Protein AF-A0A959Y828-F1 (afdb_monomer_lite)

Foldseek 3Di:
DPPPPPPDDQAPAEEQAPFKDKDKDWLVQPDWFALALQAIWFAHLAEDIAGVNPDDHPDHQDLPDQDNPQKWKFFDDSVCVVPTDTGTPSVRCVSPVQVQAQTKMWIQRNRNNYIKIWHWHDDDDGRTRITIIMMGAHDADQHAFQWADDRRGIDGADWQFGGQGSHDTHGADPQWTGDDTSHHHTHGDDDD

Radius of gyration: 18.47 Å; chains: 1; bounding box: 53×43×53 Å

pLDDT: mean 87.24, std 12.56, range [40.31, 98.62]

Structure (mmCIF, N/CA/C/O backbone):
data_AF-A0A959Y828-F1
#
_entry.id   AF-A0A959Y828-F1
#
loop_
_atom_site.group_PDB
_atom_site.id
_atom_site.type_symbol
_atom_site.label_atom_id
_atom_site.label_alt_id
_atom_site.label_comp_id
_atom_site.label_asym_id
_atom_site.label_entity_id
_atom_site.label_seq_id
_atom_site.pdbx_PDB_ins_code
_atom_site.Cartn_x
_atom_site.Cartn_y
_atom_site.Cartn_z
_atom_site.occupancy
_atom_site.B_iso_or_equiv
_atom_site.auth_seq_id
_atom_site.auth_comp_id
_atom_site.auth_asym_id
_atom_site.auth_atom_id
_atom_site.pdbx_PDB_model_num
ATOM 1 N N . MET A 1 1 ? -29.874 -23.425 -21.231 1.00 53.09 1 MET A N 1
ATOM 2 C CA . MET A 1 1 ? -28.598 -22.710 -21.040 1.00 53.09 1 MET A CA 1
ATOM 3 C C . MET A 1 1 ? -28.280 -22.779 -19.557 1.00 53.09 1 MET A C 1
ATOM 5 O O . MET A 1 1 ? -28.878 -22.050 -18.783 1.00 53.09 1 MET A O 1
ATOM 9 N N . LEU A 1 2 ? -27.498 -23.779 -19.150 1.00 40.31 2 LEU A N 1
ATOM 10 C CA . LEU A 1 2 ? -27.112 -23.978 -17.754 1.00 40.31 2 LEU A CA 1
ATOM 11 C C . LEU A 1 2 ? -26.018 -22.949 -17.454 1.00 40.31 2 LEU A C 1
ATOM 13 O O . LEU A 1 2 ? -24.944 -23.020 -18.047 1.00 40.31 2 LEU A O 1
ATOM 17 N N . LEU A 1 3 ? -26.327 -21.947 -16.631 1.00 41.41 3 LEU A N 1
ATOM 18 C CA . LEU A 1 3 ? -25.354 -20.953 -16.190 1.00 41.41 3 LEU A CA 1
ATOM 19 C C . LEU A 1 3 ? -24.358 -21.676 -15.275 1.00 41.41 3 LEU A C 1
ATOM 21 O O . LEU A 1 3 ? -24.682 -22.006 -14.136 1.00 41.41 3 LEU A O 1
ATOM 25 N N . LEU A 1 4 ? -23.182 -22.003 -15.809 1.00 40.50 4 LEU A N 1
ATOM 26 C CA . LEU A 1 4 ? -22.081 -22.556 -15.035 1.00 40.50 4 LEU A CA 1
ATOM 27 C C . LEU A 1 4 ? -21.580 -21.431 -14.118 1.00 40.50 4 LEU A C 1
ATOM 29 O O . LEU A 1 4 ? -20.882 -20.527 -14.571 1.00 40.50 4 LEU A O 1
ATOM 33 N N . ILE A 1 5 ? -22.005 -21.434 -12.854 1.00 49.44 5 ILE A N 1
ATOM 34 C CA . ILE A 1 5 ? -21.462 -20.523 -11.845 1.00 49.44 5 ILE A CA 1
ATOM 35 C C . ILE A 1 5 ? -20.044 -21.018 -11.566 1.00 49.44 5 ILE A C 1
ATOM 37 O O . ILE A 1 5 ? -19.850 -22.009 -10.865 1.00 49.44 5 ILE A O 1
ATOM 41 N N . ILE A 1 6 ? -19.057 -20.374 -12.182 1.00 53.62 6 ILE A N 1
ATOM 42 C CA . ILE A 1 6 ? -17.651 -20.586 -11.854 1.00 53.62 6 ILE A CA 1
ATOM 43 C C . ILE A 1 6 ? -17.468 -19.975 -10.462 1.00 53.62 6 ILE A C 1
ATOM 45 O O . ILE A 1 6 ? -17.359 -18.759 -10.329 1.00 53.62 6 ILE A O 1
ATOM 49 N N . MET A 1 7 ? -17.535 -20.794 -9.411 1.00 53.16 7 MET A N 1
ATOM 50 C CA . MET A 1 7 ? -17.119 -20.361 -8.078 1.00 53.16 7 MET A CA 1
ATOM 51 C C . MET A 1 7 ? -15.613 -20.110 -8.156 1.00 53.16 7 MET A C 1
ATOM 53 O O . MET A 1 7 ? -14.844 -21.050 -8.359 1.00 53.16 7 MET A O 1
ATOM 57 N N . ALA A 1 8 ? -15.200 -18.845 -8.061 1.00 54.06 8 ALA A N 1
ATOM 58 C CA . ALA A 1 8 ? -13.803 -18.527 -7.805 1.00 54.06 8 ALA A CA 1
ATOM 59 C C . ALA A 1 8 ? -13.382 -19.252 -6.512 1.00 54.06 8 ALA A C 1
ATOM 61 O O . ALA A 1 8 ? -14.199 -19.345 -5.588 1.00 54.06 8 ALA A O 1
ATOM 62 N N . PRO A 1 9 ? -12.168 -19.823 -6.442 1.00 54.19 9 PRO A N 1
ATOM 63 C CA . PRO A 1 9 ? -11.700 -20.450 -5.216 1.00 54.19 9 PRO A CA 1
ATOM 64 C C . PRO A 1 9 ? -11.751 -19.414 -4.090 1.00 54.19 9 PRO A C 1
ATOM 66 O O . PRO A 1 9 ? -11.168 -18.341 -4.215 1.00 54.19 9 PRO A O 1
ATOM 69 N N . ALA A 1 10 ? -12.479 -19.717 -3.015 1.00 58.03 10 ALA A N 1
ATOM 70 C CA . ALA A 1 10 ? -12.422 -18.915 -1.802 1.00 58.03 10 ALA A CA 1
ATOM 71 C C . ALA A 1 10 ? -10.996 -19.018 -1.249 1.00 58.03 10 ALA A C 1
ATOM 73 O O . ALA A 1 10 ? -10.488 -20.129 -1.060 1.00 58.03 10 ALA A O 1
ATOM 74 N N . HIS A 1 11 ? -10.339 -17.878 -1.052 1.00 67.00 11 HIS A N 1
ATOM 75 C CA . HIS A 1 11 ? -9.042 -17.846 -0.394 1.00 67.00 11 HIS A CA 1
ATOM 76 C C . HIS A 1 11 ? -9.219 -18.266 1.070 1.00 67.00 11 HIS A C 1
ATOM 78 O O . HIS A 1 11 ? -10.263 -18.026 1.675 1.00 67.00 11 HIS A O 1
ATOM 84 N N . ALA A 1 12 ? -8.233 -18.976 1.619 1.00 78.88 12 ALA A N 1
ATOM 85 C CA . ALA A 1 12 ? -8.249 -19.312 3.034 1.00 78.88 12 ALA A CA 1
ATOM 86 C C . ALA A 1 12 ? -7.854 -18.073 3.839 1.00 78.88 12 ALA A C 1
ATOM 88 O O . ALA A 1 12 ? -6.818 -17.467 3.558 1.00 78.88 12 ALA A O 1
ATOM 89 N N . GLN A 1 13 ? -8.649 -17.761 4.859 1.00 89.06 13 GLN A N 1
ATOM 90 C CA . GLN A 1 13 ? -8.370 -16.686 5.797 1.00 89.06 13 GLN A CA 1
ATOM 91 C C . GLN A 1 13 ? -6.926 -16.713 6.296 1.00 89.06 13 GLN A C 1
ATOM 93 O O . GLN A 1 13 ? -6.452 -17.729 6.817 1.00 89.06 13 GLN A O 1
ATOM 98 N N . THR A 1 14 ? -6.243 -15.581 6.162 1.00 92.06 14 THR A N 1
ATOM 99 C CA . THR A 1 14 ? -4.831 -15.437 6.511 1.00 92.06 14 THR A CA 1
ATOM 100 C C . THR A 1 14 ? -4.603 -14.169 7.324 1.00 92.06 14 THR A C 1
ATOM 102 O O . THR A 1 14 ? -5.141 -13.104 7.033 1.00 92.06 14 THR A O 1
ATOM 105 N N . ILE A 1 15 ? -3.763 -14.272 8.350 1.00 93.88 15 ILE A N 1
ATOM 106 C CA . ILE A 1 15 ? -3.374 -13.147 9.199 1.00 93.88 15 ILE A CA 1
ATOM 107 C C . ILE A 1 15 ? -1.906 -12.858 8.913 1.00 93.88 15 ILE A C 1
ATOM 109 O O . ILE A 1 15 ? -1.068 -13.759 8.947 1.00 93.88 15 ILE A O 1
ATOM 113 N N . TRP A 1 16 ? -1.590 -11.611 8.586 1.00 93.88 16 TRP A N 1
ATOM 114 C CA . TRP A 1 16 ? -0.214 -11.168 8.422 1.00 93.88 16 TRP A CA 1
ATOM 115 C C . TRP A 1 16 ? 0.283 -10.610 9.749 1.00 93.88 16 TRP A C 1
ATOM 117 O O . TRP A 1 16 ? -0.010 -9.470 10.086 1.00 93.88 1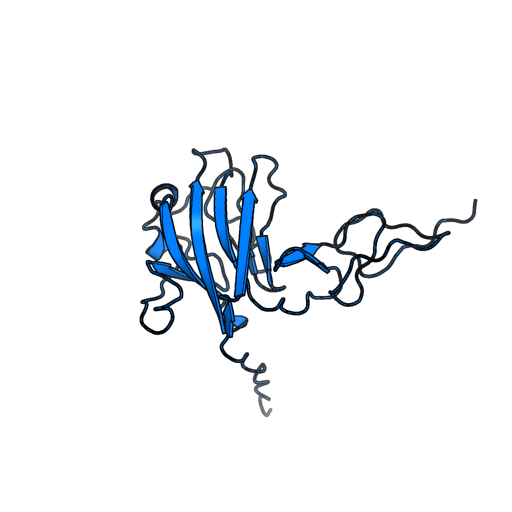6 TRP A O 1
ATOM 127 N N . ASP A 1 17 ? 1.020 -11.413 10.512 1.00 90.56 17 ASP A N 1
ATOM 128 C CA . ASP A 1 17 ? 1.572 -11.056 11.829 1.00 90.56 17 ASP A CA 1
ATOM 129 C C . ASP A 1 17 ? 3.057 -11.449 11.992 1.00 90.56 17 ASP A C 1
ATOM 131 O O . ASP A 1 17 ? 3.637 -11.328 13.070 1.00 90.56 17 ASP A O 1
ATOM 135 N N . SER A 1 18 ? 3.694 -11.903 10.909 1.00 86.38 18 SER A N 1
ATOM 136 C CA . SER A 1 18 ? 5.019 -12.540 10.935 1.00 86.38 18 SER A CA 1
ATOM 137 C C . SER A 1 18 ? 6.201 -11.593 10.701 1.00 86.38 18 SER A C 1
ATOM 139 O O . SER A 1 18 ? 7.354 -11.972 10.913 1.00 86.38 18 SER A O 1
ATOM 141 N N . GLY A 1 19 ? 5.938 -10.363 10.265 1.00 87.62 19 GLY A N 1
ATOM 142 C CA . GLY A 1 19 ? 6.962 -9.361 9.987 1.00 87.62 19 GLY A CA 1
ATOM 143 C C . GLY A 1 19 ? 6.388 -7.952 9.923 1.00 87.62 19 GLY A C 1
ATOM 144 O O . GLY A 1 19 ? 5.215 -7.734 10.227 1.00 87.62 19 GLY A O 1
ATOM 145 N N . SER A 1 20 ? 7.226 -6.985 9.548 1.00 90.88 20 SER A N 1
ATOM 146 C CA . SER A 1 20 ? 6.825 -5.587 9.410 1.00 90.88 20 SER A CA 1
ATOM 147 C C . SER A 1 20 ? 7.533 -4.908 8.240 1.00 90.88 20 SER A C 1
ATOM 149 O O . SER A 1 20 ? 8.711 -5.165 7.990 1.00 90.88 20 SER A O 1
ATOM 151 N N . LEU A 1 21 ? 6.809 -4.027 7.550 1.00 91.62 21 LEU A N 1
ATOM 152 C CA . LEU A 1 21 ? 7.300 -3.186 6.463 1.00 91.62 21 LEU A CA 1
ATOM 153 C C . LEU A 1 21 ? 6.951 -1.721 6.745 1.00 91.62 21 LEU A C 1
ATOM 155 O O . LEU A 1 21 ? 5.839 -1.405 7.170 1.00 91.62 21 LEU A O 1
ATOM 159 N N . SER A 1 22 ? 7.901 -0.827 6.472 1.00 94.00 22 SER A N 1
ATOM 160 C CA . SER A 1 22 ? 7.702 0.624 6.493 1.00 94.00 22 SER A CA 1
ATOM 161 C C . SER A 1 22 ? 7.552 1.131 5.066 1.00 94.00 22 SER A C 1
ATOM 163 O O . SER A 1 22 ? 8.481 0.997 4.271 1.00 94.00 22 SER A O 1
ATOM 165 N N . PHE A 1 23 ? 6.418 1.752 4.758 1.00 93.44 23 PHE A N 1
ATOM 166 C CA . PHE A 1 23 ? 6.159 2.358 3.458 1.00 93.44 23 PHE A CA 1
ATOM 167 C C . PHE A 1 23 ? 6.125 3.885 3.561 1.00 93.44 23 PHE A C 1
ATOM 169 O O . PHE A 1 23 ? 5.700 4.460 4.568 1.00 93.44 23 PHE A O 1
ATOM 176 N N . SER A 1 24 ? 6.580 4.570 2.514 1.00 92.50 24 SER A N 1
ATOM 177 C CA . SER A 1 24 ? 6.506 6.027 2.414 1.00 92.50 24 SER A CA 1
ATOM 178 C C . SER A 1 24 ? 6.275 6.453 0.973 1.00 92.50 24 SER A C 1
ATOM 180 O O . SER A 1 24 ? 7.059 6.125 0.088 1.00 92.50 24 SER A O 1
ATOM 182 N N . HIS A 1 25 ? 5.224 7.240 0.773 1.00 91.25 25 HIS A N 1
ATOM 183 C CA . HIS A 1 25 ? 4.892 7.875 -0.491 1.00 91.25 25 HIS A CA 1
ATOM 184 C C . HIS A 1 25 ? 5.398 9.315 -0.492 1.00 91.25 25 HIS A C 1
ATOM 186 O O . HIS A 1 25 ? 5.119 10.081 0.443 1.00 91.25 25 HIS A O 1
ATOM 192 N N . THR A 1 26 ? 6.121 9.709 -1.539 1.00 86.38 26 THR A N 1
ATOM 193 C CA . THR A 1 26 ? 6.686 11.057 -1.654 1.00 86.38 26 THR A CA 1
ATOM 194 C C . THR A 1 26 ? 5.872 11.904 -2.632 1.00 86.38 26 THR A C 1
ATOM 196 O O . THR A 1 26 ? 4.839 11.481 -3.139 1.00 86.38 26 THR A O 1
ATOM 199 N N . SER A 1 27 ? 6.273 13.148 -2.879 1.00 72.50 27 SER A N 1
ATOM 200 C CA . SER A 1 27 ? 5.579 14.015 -3.840 1.00 72.50 27 SER A CA 1
ATOM 201 C C . SER A 1 27 ? 5.882 13.669 -5.306 1.00 72.50 27 SER A C 1
ATOM 203 O O . SER A 1 27 ? 5.468 14.411 -6.194 1.00 72.50 27 SER A O 1
ATOM 205 N N . SER A 1 28 ? 6.657 12.608 -5.570 1.00 66.62 28 SER A N 1
ATOM 206 C CA . SER A 1 28 ? 6.979 12.159 -6.929 1.00 66.62 28 SER A CA 1
ATOM 207 C C . SER A 1 28 ? 5.787 11.469 -7.613 1.00 66.62 28 SER A C 1
ATOM 209 O O . SER A 1 28 ? 5.699 11.502 -8.839 1.00 66.62 28 SER A O 1
ATOM 211 N N . GLY A 1 29 ? 4.847 10.922 -6.824 1.00 62.03 29 GLY A N 1
ATOM 212 C CA . GLY A 1 29 ? 3.582 10.354 -7.304 1.00 62.03 29 GLY A CA 1
ATOM 213 C C . GLY A 1 29 ? 3.706 8.979 -7.959 1.00 62.03 29 GLY A C 1
ATOM 214 O O . GLY A 1 29 ? 2.773 8.560 -8.635 1.00 62.03 29 GLY A O 1
ATOM 215 N N . MET A 1 30 ? 4.856 8.316 -7.806 1.00 67.94 30 MET A N 1
ATOM 216 C CA . MET A 1 30 ? 5.156 7.031 -8.453 1.00 67.94 30 MET A CA 1
ATOM 217 C C . MET A 1 30 ? 5.283 5.882 -7.444 1.00 67.94 30 MET A C 1
ATOM 219 O O . MET A 1 30 ? 5.493 4.742 -7.849 1.00 67.94 30 MET A O 1
ATOM 223 N N . GLU A 1 31 ? 5.232 6.163 -6.139 1.00 86.88 31 GLU A N 1
ATOM 224 C CA . GLU A 1 31 ? 5.372 5.130 -5.117 1.00 86.88 31 GLU A CA 1
ATOM 225 C C . GLU A 1 31 ? 4.032 4.435 -4.850 1.00 86.88 31 GLU A C 1
ATOM 227 O O . GLU A 1 31 ? 3.001 5.078 -4.675 1.00 86.88 31 GLU A O 1
ATOM 232 N N . GLU A 1 32 ? 4.035 3.112 -4.752 1.00 89.25 32 GLU A N 1
ATOM 233 C CA . GLU A 1 32 ? 2.857 2.332 -4.373 1.00 89.25 32 GLU A CA 1
ATOM 234 C C . GLU A 1 32 ? 3.284 1.204 -3.430 1.00 89.25 32 GLU A C 1
ATOM 236 O O . GLU A 1 32 ? 4.370 0.642 -3.595 1.00 89.25 32 GLU A O 1
ATOM 241 N N . ASP A 1 33 ? 2.457 0.882 -2.433 1.00 92.50 33 ASP A N 1
ATOM 242 C CA . ASP A 1 33 ? 2.650 -0.314 -1.607 1.00 92.50 33 ASP A CA 1
ATOM 243 C C . ASP A 1 33 ? 1.784 -1.441 -2.153 1.00 92.50 33 ASP A C 1
ATOM 245 O O . ASP A 1 33 ? 0.602 -1.574 -1.817 1.00 92.50 33 ASP A O 1
ATOM 249 N N . MET A 1 34 ? 2.389 -2.249 -3.014 1.00 90.06 34 MET A N 1
ATOM 250 C CA . MET A 1 34 ? 1.772 -3.457 -3.527 1.00 90.06 34 MET A CA 1
ATOM 251 C C . MET A 1 34 ? 1.896 -4.577 -2.491 1.00 90.06 34 MET A C 1
ATOM 253 O O . MET A 1 34 ? 2.882 -5.317 -2.422 1.00 90.06 34 MET A O 1
ATOM 257 N N . MET A 1 35 ? 0.848 -4.703 -1.678 1.00 90.12 35 MET A N 1
ATOM 258 C CA . MET A 1 35 ? 0.705 -5.773 -0.693 1.00 90.12 35 MET A CA 1
ATOM 259 C C . MET A 1 35 ? 0.510 -7.113 -1.403 1.00 90.12 35 MET A C 1
ATOM 261 O O . MET A 1 35 ? 1.154 -8.101 -1.064 1.00 90.12 35 MET A O 1
ATOM 265 N N . THR A 1 36 ? -0.342 -7.129 -2.427 1.00 87.94 36 THR A N 1
ATOM 266 C CA . THR A 1 36 ? -0.671 -8.310 -3.230 1.00 87.94 36 THR A CA 1
ATOM 267 C C . THR A 1 36 ? -0.859 -7.912 -4.697 1.00 87.94 36 THR A C 1
ATOM 269 O O . THR A 1 36 ? -1.013 -6.727 -5.001 1.00 87.94 36 THR A O 1
ATOM 272 N N . PRO A 1 37 ? -0.931 -8.874 -5.636 1.00 85.50 37 PRO A N 1
ATOM 273 C CA . PRO A 1 37 ? -1.302 -8.574 -7.018 1.00 85.50 37 PRO A CA 1
ATOM 274 C C . PRO A 1 37 ? -2.679 -7.915 -7.205 1.00 85.50 37 PRO A C 1
ATOM 276 O O . PRO A 1 37 ? -2.920 -7.374 -8.280 1.00 85.50 37 PRO A O 1
ATOM 279 N N . LEU A 1 38 ? -3.577 -7.962 -6.208 1.00 89.62 38 LEU A N 1
ATOM 280 C CA . LEU A 1 38 ? -4.900 -7.324 -6.274 1.00 89.62 38 LEU A CA 1
ATOM 281 C C . LEU A 1 38 ? -5.017 -6.059 -5.409 1.00 89.62 38 LEU A C 1
ATOM 283 O O . LEU A 1 38 ? -6.022 -5.351 -5.502 1.00 89.62 38 LEU A O 1
ATOM 287 N N . THR A 1 39 ? -4.006 -5.758 -4.587 1.00 93.00 39 THR A N 1
ATOM 288 C CA . THR A 1 39 ? -4.000 -4.593 -3.699 1.00 93.00 39 THR A CA 1
ATOM 289 C C . THR A 1 39 ? -2.664 -3.866 -3.742 1.00 93.00 39 THR A C 1
ATOM 291 O O . THR A 1 39 ? -1.676 -4.316 -3.156 1.00 93.00 39 THR A O 1
ATOM 294 N N . SER A 1 40 ? -2.673 -2.694 -4.378 1.00 92.88 40 SER A N 1
ATOM 295 C CA . SER A 1 40 ? -1.564 -1.741 -4.396 1.00 92.88 40 SER A CA 1
ATOM 296 C C . SER A 1 40 ? -2.041 -0.372 -3.933 1.00 92.88 40 SER A C 1
ATOM 298 O O . SER A 1 40 ? -2.788 0.305 -4.636 1.00 92.88 40 SER A O 1
ATOM 300 N N . LEU A 1 41 ? -1.667 0.018 -2.712 1.00 93.94 41 LEU A N 1
ATOM 301 C CA . LEU A 1 41 ? -2.142 1.260 -2.105 1.00 93.94 41 LEU A CA 1
ATOM 302 C C . LEU A 1 41 ? -1.242 2.434 -2.482 1.00 93.94 41 LEU A C 1
ATOM 304 O O . LEU A 1 41 ? -0.037 2.428 -2.223 1.00 93.94 41 LEU A O 1
ATOM 308 N N . THR A 1 42 ? -1.847 3.482 -3.030 1.00 92.75 42 THR A N 1
ATOM 309 C CA . THR A 1 42 ? -1.149 4.709 -3.424 1.00 92.75 42 THR A CA 1
ATOM 310 C C . THR A 1 42 ? -2.073 5.932 -3.357 1.00 92.75 42 THR A C 1
ATOM 312 O O . THR A 1 42 ? -3.230 5.850 -2.930 1.00 92.75 42 THR A O 1
ATOM 315 N N . ARG A 1 43 ? -1.551 7.112 -3.706 1.00 88.75 43 ARG A N 1
ATOM 316 C CA . ARG A 1 43 ? -2.268 8.385 -3.668 1.00 88.75 43 ARG A CA 1
ATOM 317 C C . ARG A 1 43 ? -1.732 9.354 -4.719 1.00 88.75 43 ARG A C 1
ATOM 319 O O . ARG A 1 43 ? -0.537 9.446 -4.946 1.00 88.75 43 ARG A O 1
ATOM 326 N N . GLY A 1 44 ? -2.613 10.148 -5.325 1.00 85.75 44 GLY A N 1
ATOM 327 C CA . GLY A 1 44 ? -2.174 11.291 -6.131 1.00 85.75 44 GLY A CA 1
ATOM 328 C C . GLY A 1 44 ? -1.635 12.436 -5.262 1.00 85.75 44 GLY A C 1
ATOM 329 O O . GLY A 1 44 ? -1.733 12.418 -4.036 1.00 85.75 44 GLY A O 1
ATOM 330 N N . ASN A 1 45 ? -1.145 13.511 -5.889 1.00 83.06 45 ASN A N 1
ATOM 331 C CA . ASN A 1 45 ? -0.717 14.729 -5.169 1.00 83.06 45 ASN A CA 1
ATOM 332 C C . ASN A 1 45 ? -1.849 15.369 -4.341 1.00 83.06 45 ASN A C 1
ATOM 334 O O . ASN A 1 45 ? -1.627 16.059 -3.346 1.00 83.06 45 ASN A O 1
ATOM 338 N N . VAL A 1 46 ? -3.090 15.133 -4.749 1.00 78.44 46 VAL A N 1
ATOM 339 C CA . VAL A 1 46 ? -4.320 15.546 -4.073 1.00 78.44 46 VAL A CA 1
ATOM 340 C C . VAL A 1 46 ? -5.201 14.302 -3.954 1.00 78.44 46 VAL A C 1
ATOM 342 O O . VAL A 1 46 ? -5.018 13.392 -4.741 1.00 78.44 46 VAL A O 1
ATOM 345 N N . GLY A 1 47 ? -6.147 14.247 -3.014 1.00 80.44 47 GLY A N 1
ATOM 346 C CA . GLY A 1 47 ? -7.162 13.184 -2.965 1.00 80.44 47 GLY A CA 1
ATOM 347 C C . GLY A 1 47 ? -6.925 12.094 -1.908 1.00 80.44 47 GLY A C 1
ATOM 348 O O . GLY A 1 47 ? -5.956 12.175 -1.138 1.00 80.44 47 GLY A O 1
ATOM 349 N N . PRO A 1 48 ? -7.866 11.135 -1.805 1.00 86.25 48 PRO A N 1
ATOM 350 C CA . PRO A 1 48 ? -7.812 10.023 -0.859 1.00 86.25 48 PRO A CA 1
ATOM 351 C C . PRO A 1 48 ? -6.851 8.916 -1.319 1.00 86.25 48 PRO A C 1
ATOM 353 O O . PRO A 1 48 ? -6.429 8.888 -2.474 1.00 86.25 48 PRO A O 1
ATOM 356 N N . LEU A 1 49 ? -6.518 8.017 -0.390 1.00 91.00 49 LEU A N 1
ATOM 357 C CA . LEU A 1 49 ? -5.833 6.756 -0.681 1.00 91.00 49 LEU A CA 1
ATOM 358 C C . LEU A 1 49 ? -6.683 5.921 -1.644 1.00 91.00 49 LEU A C 1
ATOM 360 O O . LEU A 1 49 ? -7.897 5.901 -1.482 1.00 91.00 49 LEU A O 1
ATOM 364 N N . TYR A 1 50 ? -6.072 5.227 -2.598 1.00 92.88 50 TYR A N 1
ATOM 365 C CA . TYR A 1 50 ? -6.776 4.318 -3.504 1.00 92.88 50 TYR A CA 1
ATOM 366 C C . TYR A 1 50 ? -5.941 3.079 -3.824 1.00 92.88 50 TYR A C 1
ATOM 368 O O . TYR A 1 50 ? -4.735 3.054 -3.573 1.00 92.88 50 TYR A O 1
ATOM 376 N N . ASN A 1 51 ? -6.603 2.049 -4.346 1.00 94.75 51 ASN A N 1
ATOM 377 C CA . ASN A 1 51 ? -5.986 0.817 -4.810 1.00 94.75 51 ASN A CA 1
ATOM 378 C C . ASN A 1 51 ? -5.796 0.875 -6.333 1.00 94.75 51 ASN A C 1
ATOM 380 O O . ASN A 1 51 ? -6.740 0.640 -7.090 1.00 94.75 51 ASN A O 1
ATOM 384 N N . SER A 1 52 ? -4.572 1.150 -6.787 1.00 92.00 52 SER A N 1
ATOM 385 C CA . SER A 1 52 ? -4.242 1.361 -8.208 1.00 92.00 52 SER A CA 1
ATOM 386 C C . SER A 1 52 ? -4.532 0.156 -9.110 1.00 92.00 52 SER A C 1
ATOM 388 O O . SER A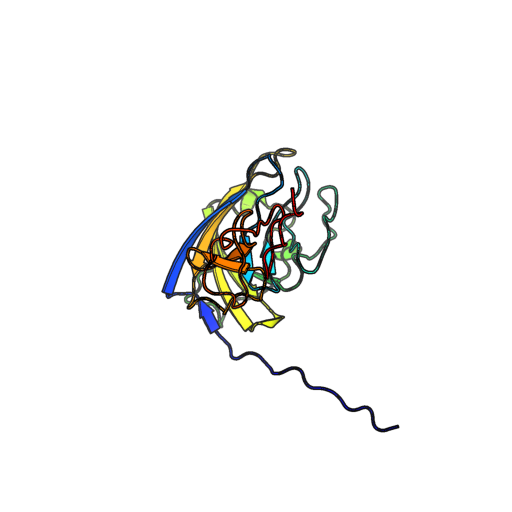 1 52 ? -4.623 0.312 -10.328 1.00 92.00 52 SER A O 1
ATOM 390 N N . VAL A 1 53 ? -4.715 -1.040 -8.537 1.00 91.81 53 VAL A N 1
ATOM 391 C CA . VAL A 1 53 ? -5.031 -2.260 -9.292 1.00 91.81 53 VAL A CA 1
ATOM 392 C C . VAL A 1 53 ? -6.477 -2.252 -9.800 1.00 91.81 53 VAL A C 1
ATOM 394 O O . VAL A 1 53 ? -6.728 -2.643 -10.941 1.00 91.81 53 VAL A O 1
ATOM 397 N N . CYS A 1 54 ? -7.441 -1.831 -8.975 1.00 91.38 54 CYS A N 1
ATOM 398 C CA . CYS A 1 54 ? -8.869 -1.916 -9.311 1.00 91.38 54 CYS A CA 1
ATOM 399 C C . CYS A 1 54 ? -9.564 -0.564 -9.486 1.00 91.38 54 CYS A C 1
ATOM 401 O O . CYS A 1 54 ? -10.705 -0.531 -9.952 1.00 91.38 54 CYS A O 1
ATOM 403 N N . GLU A 1 55 ? -8.895 0.549 -9.185 1.00 90.06 55 GLU A N 1
ATOM 404 C CA . GLU A 1 55 ? -9.435 1.878 -9.439 1.00 90.06 55 GLU A CA 1
ATOM 405 C C . GLU A 1 55 ? -8.358 2.882 -9.865 1.00 90.06 55 GLU A C 1
ATOM 407 O O . GLU A 1 55 ? -7.187 2.784 -9.510 1.00 90.06 55 GLU A O 1
ATOM 412 N N . GLY A 1 56 ? -8.768 3.865 -10.667 1.00 83.06 56 GLY A N 1
ATOM 413 C CA . GLY A 1 56 ? -7.916 4.997 -11.016 1.00 83.06 56 GLY A CA 1
ATOM 414 C C . GLY A 1 56 ? -7.964 6.088 -9.951 1.00 83.06 56 GLY A C 1
ATOM 415 O O . GLY A 1 56 ? -8.834 6.090 -9.081 1.00 83.06 56 GLY A O 1
ATOM 416 N N . PHE A 1 57 ? -7.068 7.067 -10.079 1.00 74.25 57 PHE A N 1
ATOM 417 C CA . PHE A 1 57 ? -7.033 8.232 -9.201 1.00 74.25 57 PHE A CA 1
ATOM 418 C C . PHE A 1 57 ? -8.424 8.905 -9.088 1.00 74.25 57 PHE A C 1
ATOM 420 O O . PHE A 1 57 ? -8.915 9.447 -10.084 1.00 74.25 57 PHE A O 1
ATOM 427 N N . PRO A 1 58 ? -9.058 8.928 -7.897 1.00 68.62 58 PRO A N 1
ATOM 428 C CA . PRO A 1 58 ? -10.450 9.369 -7.752 1.00 68.62 58 PRO A CA 1
ATOM 429 C C . PRO A 1 58 ? -10.645 10.897 -7.818 1.00 68.62 58 PRO A C 1
ATOM 431 O O . PRO A 1 58 ? -11.776 11.376 -7.743 1.00 68.62 58 PRO A O 1
ATOM 434 N N . GLY A 1 59 ? -9.577 11.686 -7.989 1.00 68.00 59 GLY A N 1
ATOM 435 C CA . GLY A 1 59 ? -9.656 13.144 -8.113 1.00 68.00 59 GLY A CA 1
ATOM 436 C C . GLY A 1 59 ? -9.476 13.902 -6.791 1.00 68.00 59 GLY A C 1
ATOM 437 O O . GLY A 1 59 ? -8.816 13.442 -5.860 1.00 68.00 59 GLY A O 1
ATOM 438 N N . ALA A 1 60 ? -10.022 15.124 -6.726 1.00 63.94 60 ALA A N 1
ATOM 439 C CA . ALA A 1 60 ? -9.956 15.990 -5.543 1.00 63.94 60 ALA A CA 1
ATOM 440 C C . ALA A 1 60 ? -10.578 15.315 -4.298 1.00 63.94 60 ALA A C 1
ATOM 442 O O . ALA A 1 60 ? -11.376 14.389 -4.449 1.00 63.94 60 ALA A O 1
ATOM 443 N N . PRO A 1 61 ? -10.263 15.765 -3.063 1.00 66.00 61 PRO A N 1
ATOM 444 C CA . PRO A 1 61 ? -10.811 15.157 -1.856 1.00 66.00 61 PRO A CA 1
ATOM 445 C C . PRO A 1 61 ? -12.335 15.233 -1.920 1.00 66.00 61 PRO A C 1
ATOM 447 O O . PRO A 1 61 ? -12.900 16.326 -1.978 1.00 66.00 61 PRO A O 1
ATOM 450 N N . SER A 1 62 ? -12.996 14.080 -1.954 1.00 66.25 62 SER A N 1
ATOM 451 C CA . SER A 1 62 ? -14.448 14.008 -2.027 1.00 66.25 62 SER A CA 1
ATOM 452 C C . SER A 1 62 ? -14.958 13.047 -0.957 1.00 66.25 62 SER A C 1
ATOM 454 O O . SER A 1 62 ? -14.511 11.910 -0.849 1.00 66.25 62 SER A O 1
ATOM 456 N N . CYS A 1 63 ? -15.886 13.533 -0.134 1.00 82.56 63 CYS A N 1
ATOM 457 C CA . CYS A 1 63 ? -16.533 12.789 0.954 1.00 82.56 63 CYS A CA 1
ATOM 458 C C . CYS A 1 63 ? -17.605 11.804 0.469 1.00 82.56 63 CYS A C 1
ATOM 460 O O . CYS A 1 63 ? -18.607 11.582 1.140 1.00 82.56 63 CYS A O 1
ATOM 462 N N . VAL A 1 64 ? -17.460 11.297 -0.748 1.00 81.56 64 VAL A N 1
ATOM 463 C CA . VAL A 1 64 ? -18.498 10.522 -1.442 1.00 81.56 64 VAL A CA 1
ATOM 464 C C . VAL A 1 64 ? -17.943 9.238 -2.040 1.00 81.56 64 VAL A C 1
ATOM 466 O O . VAL A 1 64 ? -18.625 8.570 -2.808 1.00 81.56 64 VAL A O 1
ATOM 469 N N . TRP A 1 65 ? -16.689 8.926 -1.732 1.00 84.06 65 TRP A N 1
ATOM 470 C CA . TRP A 1 65 ? -15.956 7.838 -2.342 1.00 84.06 65 TRP A CA 1
ATOM 471 C C . TRP A 1 65 ? -15.471 6.867 -1.272 1.00 84.06 65 TRP A C 1
ATOM 473 O O . TRP A 1 65 ? -14.726 7.271 -0.386 1.00 84.06 65 TRP A O 1
ATOM 483 N N . ASP A 1 66 ? -15.919 5.615 -1.369 1.00 87.56 66 ASP A N 1
ATOM 484 C CA . ASP A 1 66 ? -15.762 4.580 -0.339 1.00 87.56 66 ASP A CA 1
ATOM 485 C C . ASP A 1 66 ? -14.406 3.861 -0.335 1.00 87.56 66 ASP A C 1
ATOM 487 O O . ASP A 1 66 ? -14.072 3.222 0.665 1.00 87.56 66 ASP A O 1
ATOM 491 N N . GLY A 1 67 ? -13.645 3.928 -1.432 1.00 85.62 67 GLY A N 1
ATOM 492 C CA . GLY A 1 67 ? -12.426 3.132 -1.604 1.00 85.62 67 GLY A CA 1
ATOM 493 C C . GLY A 1 67 ? -11.337 3.442 -0.568 1.00 85.62 67 GLY A C 1
ATOM 494 O O . GLY A 1 67 ? -11.472 4.436 0.139 1.00 85.62 67 GLY A O 1
ATOM 495 N N . PRO A 1 68 ? -10.251 2.645 -0.484 1.00 94.69 68 PRO A N 1
ATOM 496 C CA . PRO A 1 68 ? -9.752 1.821 -1.583 1.00 94.69 68 PRO A CA 1
ATOM 497 C C . PRO A 1 68 ? -10.596 0.591 -1.926 1.00 94.69 68 PRO A C 1
ATOM 499 O O . PRO A 1 68 ? -11.041 -0.132 -1.032 1.00 94.69 68 PRO A O 1
ATOM 502 N N . CYS A 1 69 ? -10.795 0.313 -3.215 1.00 94.50 69 CYS A N 1
ATOM 503 C CA . CYS A 1 69 ? -11.409 -0.942 -3.653 1.00 94.50 69 CYS A CA 1
ATOM 504 C C . CYS A 1 69 ? -10.597 -2.159 -3.176 1.00 94.50 69 CYS A C 1
ATOM 506 O O . CYS A 1 69 ? -9.386 -2.078 -2.961 1.00 94.50 69 CYS A O 1
ATOM 508 N N . ASN A 1 70 ? -11.273 -3.301 -3.010 1.00 96.38 70 ASN A N 1
ATOM 509 C CA . ASN A 1 70 ? -10.713 -4.526 -2.420 1.00 96.38 70 ASN A CA 1
ATOM 510 C C . ASN A 1 70 ? -10.256 -4.394 -0.951 1.00 96.38 70 ASN A C 1
ATOM 512 O O . ASN A 1 70 ? -9.565 -5.277 -0.450 1.00 96.38 70 ASN A O 1
ATOM 516 N N . THR A 1 71 ? -10.641 -3.325 -0.244 1.00 97.75 71 THR A N 1
ATOM 517 C CA . THR A 1 71 ? -10.272 -3.138 1.165 1.00 97.75 71 THR A CA 1
ATOM 518 C C . THR A 1 71 ? -11.461 -2.755 2.033 1.00 97.75 71 THR A C 1
ATOM 520 O O . THR A 1 71 ? -12.358 -2.028 1.606 1.00 97.75 71 THR A O 1
ATOM 523 N N . GLU A 1 72 ? -11.431 -3.200 3.281 1.00 98.12 72 GLU A N 1
ATOM 524 C CA . GLU A 1 72 ? -12.228 -2.646 4.372 1.00 98.12 72 GLU A CA 1
ATOM 525 C C . GLU A 1 72 ? -11.343 -2.468 5.610 1.00 98.12 72 GLU A C 1
ATOM 527 O O . GLU A 1 72 ? -10.319 -3.132 5.768 1.00 98.12 72 GLU A O 1
ATOM 532 N N . TRP A 1 73 ? -11.703 -1.527 6.476 1.00 98.38 73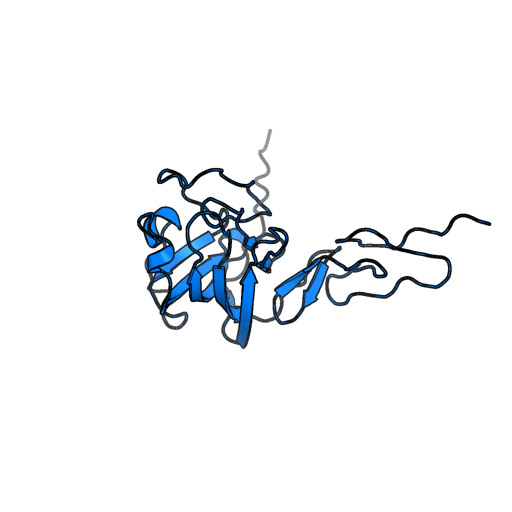 TRP A N 1
ATOM 533 C CA . TRP A 1 73 ? -10.822 -1.025 7.525 1.00 98.38 73 TRP A CA 1
ATOM 534 C C . TRP A 1 73 ? -11.537 -0.980 8.866 1.00 98.38 73 TRP A C 1
ATOM 536 O O . TRP A 1 73 ? -12.712 -0.624 8.945 1.00 98.38 73 TRP A O 1
ATOM 546 N N . ALA A 1 74 ? -10.802 -1.267 9.933 1.00 98.56 74 ALA A N 1
ATOM 547 C CA . ALA A 1 74 ? -11.280 -1.113 11.297 1.00 98.56 74 ALA A CA 1
ATOM 548 C C . ALA A 1 74 ? -10.206 -0.489 12.188 1.00 98.56 74 ALA A C 1
ATOM 550 O O . ALA A 1 74 ? -9.024 -0.784 12.036 1.00 98.56 74 ALA A O 1
ATOM 551 N N . LEU A 1 75 ? -10.606 0.362 13.133 1.00 98.12 75 LEU A N 1
ATOM 552 C CA . LEU A 1 75 ? -9.708 0.866 14.175 1.00 98.12 75 LEU A CA 1
ATOM 553 C C . LEU A 1 75 ? -9.445 -0.252 15.193 1.00 98.12 75 LEU A C 1
ATOM 555 O O . LEU A 1 75 ? -10.398 -0.784 15.761 1.00 98.12 75 LEU A O 1
ATOM 559 N N . GLY A 1 76 ? -8.181 -0.586 15.446 1.00 97.75 76 GLY A N 1
ATOM 560 C CA . GLY A 1 76 ? -7.814 -1.667 16.361 1.00 97.75 76 GLY A CA 1
ATOM 561 C C . GLY A 1 76 ? -6.486 -2.330 16.010 1.00 97.75 76 GLY A C 1
ATOM 562 O O . GLY A 1 76 ? -5.785 -1.890 15.101 1.00 97.75 76 GLY A O 1
ATOM 563 N N . SER A 1 77 ? -6.150 -3.388 16.747 1.00 97.50 77 SER A N 1
ATOM 564 C CA . SER A 1 77 ? -4.953 -4.203 16.516 1.00 97.50 77 SER A CA 1
ATOM 565 C C . SER A 1 77 ? -5.298 -5.508 15.807 1.00 97.50 77 SER A C 1
ATOM 567 O O . SER A 1 77 ? -6.405 -6.033 15.945 1.00 97.50 77 SER A O 1
ATOM 569 N N . ILE A 1 78 ? -4.321 -6.067 15.090 1.00 96.94 78 ILE A N 1
ATOM 570 C CA . ILE A 1 78 ? -4.426 -7.380 14.450 1.00 96.94 78 ILE A CA 1
ATOM 571 C C . ILE A 1 78 ? -4.764 -8.487 15.446 1.00 96.94 78 ILE A C 1
ATOM 573 O O . ILE A 1 78 ? -5.373 -9.463 15.044 1.00 96.94 78 ILE A O 1
ATOM 577 N N . SER A 1 79 ? -4.457 -8.353 16.742 1.00 97.12 79 SER A N 1
ATOM 578 C CA . SER A 1 79 ? -4.861 -9.350 17.746 1.00 97.12 79 SER A CA 1
ATOM 579 C C . SER A 1 79 ? -6.377 -9.538 17.843 1.00 97.12 79 SER A C 1
ATOM 581 O O . SER A 1 79 ? -6.832 -10.614 18.221 1.00 97.12 79 SER A O 1
ATOM 583 N N . ASP A 1 80 ? -7.143 -8.506 17.485 1.00 97.44 80 ASP A N 1
ATOM 584 C CA . ASP A 1 80 ? -8.599 -8.463 17.606 1.00 97.44 80 ASP A CA 1
ATOM 585 C C . ASP A 1 80 ? -9.306 -8.595 16.251 1.00 97.44 80 ASP A C 1
ATOM 587 O O . ASP A 1 80 ? -10.523 -8.408 16.195 1.00 97.44 80 ASP A O 1
ATOM 591 N N . TRP A 1 81 ? -8.573 -8.916 15.173 1.00 97.00 81 TRP A N 1
ATOM 592 C CA . TRP A 1 81 ? -9.031 -8.890 13.774 1.00 97.00 81 TRP A CA 1
ATOM 593 C C . TRP A 1 81 ? -10.432 -9.495 13.564 1.00 97.00 81 TRP A C 1
ATOM 595 O O . TRP A 1 81 ? -11.240 -8.964 12.816 1.00 97.00 81 TRP A O 1
ATOM 605 N N . ASN A 1 82 ? -10.776 -10.567 14.275 1.00 96.94 82 ASN A N 1
ATOM 606 C CA . ASN A 1 82 ? -12.052 -11.274 14.135 1.00 96.94 82 ASN A CA 1
ATOM 607 C C . ASN A 1 82 ? -13.231 -10.655 14.903 1.00 96.94 82 ASN A C 1
ATOM 609 O O . ASN A 1 82 ? -14.358 -11.136 14.789 1.00 96.94 82 ASN A O 1
ATOM 613 N N . THR A 1 83 ? -12.984 -9.637 15.722 1.00 97.81 83 THR A N 1
ATOM 614 C CA . THR A 1 83 ? -13.998 -8.955 16.546 1.00 97.81 83 THR A CA 1
ATOM 615 C C . THR A 1 83 ? -14.196 -7.493 16.164 1.00 97.81 83 THR A C 1
ATOM 617 O O . THR A 1 83 ? -15.146 -6.856 16.627 1.00 97.81 83 THR A O 1
ATOM 620 N N . LEU A 1 84 ? -13.315 -6.956 15.318 1.00 98.31 84 LEU A N 1
ATOM 621 C CA . LEU A 1 84 ? -13.393 -5.583 14.851 1.00 98.31 84 LEU A CA 1
ATOM 622 C C . LEU A 1 84 ? -14.588 -5.370 13.911 1.00 98.31 84 LEU A C 1
ATOM 624 O O . LEU A 1 84 ? -15.061 -6.278 13.230 1.00 98.31 84 LEU A O 1
ATOM 628 N N . THR A 1 85 ? -15.086 -4.133 13.876 1.00 98.31 85 THR A N 1
ATOM 629 C CA . THR A 1 85 ? -16.123 -3.714 12.924 1.00 98.31 85 THR A CA 1
ATOM 630 C C . THR A 1 85 ? -15.464 -3.061 11.722 1.00 98.31 85 THR A C 1
ATOM 632 O O . THR A 1 85 ? -14.981 -1.932 11.819 1.00 98.31 85 THR A O 1
ATOM 635 N N . TYR A 1 86 ? -15.456 -3.777 10.602 1.00 98.38 86 TYR A N 1
ATOM 636 C CA . TYR A 1 86 ? -14.910 -3.289 9.345 1.00 98.38 86 TYR A CA 1
ATOM 637 C C . TYR A 1 86 ? -15.909 -2.405 8.612 1.00 98.38 86 TYR A C 1
ATOM 639 O O . TYR A 1 86 ? -17.109 -2.682 8.555 1.00 98.38 86 TYR A O 1
ATOM 647 N N . VAL A 1 87 ? -15.397 -1.305 8.076 1.00 97.75 87 VAL A N 1
ATOM 648 C CA . VAL A 1 87 ? -16.149 -0.323 7.303 1.00 97.75 87 VAL A CA 1
ATOM 649 C C . VAL A 1 87 ? -15.321 0.135 6.105 1.00 97.75 87 VAL A C 1
ATOM 651 O O . VAL A 1 87 ? -14.131 -0.161 5.990 1.00 97.75 87 VAL A O 1
ATOM 654 N N . THR A 1 88 ? -15.942 0.886 5.201 1.00 95.25 88 THR A N 1
ATOM 655 C CA . THR A 1 88 ? -15.224 1.512 4.090 1.00 95.25 88 THR A CA 1
ATOM 656 C C . THR A 1 88 ? -14.192 2.509 4.614 1.00 95.25 88 THR A C 1
ATOM 658 O O . THR A 1 88 ? -14.313 3.048 5.718 1.00 95.25 88 THR A O 1
ATOM 661 N N . TRP A 1 89 ? -13.170 2.802 3.822 1.00 93.38 89 TRP A N 1
ATOM 662 C CA . TRP A 1 89 ? -12.148 3.778 4.203 1.00 93.38 89 TRP A CA 1
ATOM 663 C C . TRP A 1 89 ? -12.731 5.182 4.415 1.00 93.38 89 TRP A C 1
ATOM 665 O O . TRP A 1 89 ? -12.347 5.893 5.345 1.00 93.38 89 TRP A O 1
ATOM 675 N N . LEU A 1 90 ? -13.721 5.585 3.616 1.00 91.12 90 LEU A N 1
ATOM 676 C CA . LEU A 1 90 ? -14.449 6.833 3.857 1.00 91.12 90 LEU A CA 1
ATOM 677 C C . LEU A 1 90 ? -15.035 6.889 5.270 1.00 91.12 90 LEU A C 1
ATOM 679 O O . LEU A 1 90 ? -14.868 7.886 5.976 1.00 91.12 90 LEU A O 1
ATOM 683 N N . ALA A 1 91 ? -15.699 5.807 5.676 1.00 93.44 91 ALA A N 1
ATOM 684 C CA . ALA A 1 91 ? -16.320 5.692 6.983 1.00 93.44 91 ALA A CA 1
ATOM 685 C C . ALA A 1 91 ? -15.273 5.628 8.104 1.00 93.44 91 ALA A C 1
ATOM 687 O O . ALA A 1 91 ? -15.419 6.336 9.099 1.00 93.44 91 ALA A O 1
ATOM 688 N N . VAL A 1 92 ? -14.191 4.856 7.928 1.00 95.00 92 VAL A N 1
ATOM 689 C CA . VAL A 1 92 ? -13.139 4.714 8.949 1.00 95.00 92 VAL A CA 1
ATOM 690 C C . VAL A 1 92 ? -12.388 6.025 9.183 1.00 95.00 92 VAL A C 1
ATOM 692 O O . VAL A 1 92 ? -12.009 6.335 10.308 1.00 95.00 92 VAL A O 1
ATOM 695 N N . THR A 1 93 ? -12.197 6.822 8.127 1.00 92.31 93 THR A N 1
ATOM 696 C CA . THR A 1 93 ? -11.512 8.118 8.215 1.00 92.31 93 THR A CA 1
ATOM 697 C C . THR A 1 93 ? -12.438 9.259 8.620 1.00 92.31 93 THR A C 1
ATOM 699 O O . THR A 1 93 ? -11.947 10.333 8.970 1.00 92.31 93 THR A O 1
ATOM 702 N N . ASN A 1 94 ? -13.760 9.076 8.530 1.00 91.50 94 ASN A N 1
ATOM 703 C CA . ASN A 1 94 ? -14.755 10.143 8.647 1.00 91.50 94 ASN A CA 1
ATOM 704 C C . ASN A 1 94 ? -14.388 11.374 7.786 1.00 91.50 94 ASN A C 1
ATOM 706 O O . ASN A 1 94 ? -14.406 12.512 8.258 1.00 91.50 94 ASN A O 1
ATOM 710 N N . CYS A 1 95 ? -13.956 11.139 6.539 1.00 87.69 95 CYS A N 1
ATOM 711 C CA . CYS A 1 95 ? -13.405 12.157 5.631 1.00 87.69 95 CYS A CA 1
ATOM 712 C C . CYS A 1 95 ? -12.156 12.919 6.113 1.00 87.69 95 CYS A C 1
ATOM 714 O O . CYS A 1 95 ? -11.751 13.899 5.481 1.00 87.69 95 CYS A O 1
ATOM 716 N N . GLY A 1 96 ? -11.524 12.510 7.210 1.00 90.38 96 GLY A N 1
ATOM 717 C CA . GLY A 1 96 ? -10.380 13.195 7.801 1.00 90.38 96 GLY A CA 1
ATOM 718 C C . GLY A 1 96 ? -9.127 12.329 7.882 1.00 90.38 96 GLY A C 1
ATOM 719 O O . GLY A 1 96 ? -8.655 12.107 8.995 1.00 90.38 96 GLY A O 1
ATOM 720 N N . PRO A 1 97 ? -8.520 11.897 6.755 1.00 90.44 97 PRO A N 1
ATOM 721 C CA . PRO A 1 97 ? -7.313 11.071 6.782 1.00 90.44 97 PRO A CA 1
ATOM 722 C C . PRO A 1 97 ? -6.142 11.595 7.636 1.00 90.44 97 PRO A C 1
ATOM 724 O O . PRO A 1 97 ? -5.443 10.770 8.216 1.00 90.44 97 PRO A O 1
ATOM 727 N N . PRO A 1 98 ? -5.910 12.916 7.819 1.00 92.06 98 PRO A N 1
ATOM 728 C CA . PRO A 1 98 ? -4.897 13.374 8.773 1.00 92.06 98 PRO A CA 1
ATOM 729 C C . PRO A 1 98 ? -5.096 12.854 10.208 1.00 92.06 98 PRO A C 1
ATOM 731 O O . PRO A 1 98 ? -4.120 12.695 10.934 1.00 92.06 98 PRO A O 1
ATOM 734 N N . GLY A 1 99 ? -6.336 12.555 10.615 1.00 92.69 99 GLY A N 1
ATOM 735 C CA . GLY A 1 99 ? -6.658 11.968 11.920 1.00 92.69 99 GLY A CA 1
ATOM 736 C C . GLY A 1 99 ? -6.240 10.502 12.077 1.00 92.69 99 GLY A C 1
ATOM 737 O O . GLY A 1 99 ? -6.296 9.966 13.180 1.00 92.69 99 GLY A O 1
ATOM 738 N N . LEU A 1 100 ? -5.792 9.848 11.002 1.00 92.94 100 LEU A N 1
ATOM 739 C CA . LEU A 1 100 ? -5.247 8.492 11.051 1.00 92.94 100 LEU A CA 1
ATOM 740 C C . LEU A 1 100 ? -3.897 8.439 11.770 1.00 92.94 100 LEU A C 1
ATOM 742 O O . LEU A 1 100 ? -3.577 7.425 12.383 1.00 92.94 100 LEU A O 1
ATOM 746 N N . VAL A 1 101 ? -3.102 9.510 11.684 1.00 97.00 101 VAL A N 1
ATOM 747 C CA . VAL A 1 101 ? -1.711 9.519 12.152 1.00 97.00 101 VAL A CA 1
ATOM 748 C C . VAL A 1 101 ? -1.641 9.238 13.653 1.00 97.00 101 VAL A C 1
ATOM 750 O O . VAL A 1 101 ? -2.296 9.902 14.452 1.00 97.00 101 VAL A O 1
ATOM 753 N N . GLY A 1 102 ? -0.814 8.262 14.028 1.00 96.88 102 GLY A N 1
ATOM 754 C CA . GLY A 1 102 ? -0.645 7.800 15.405 1.00 96.88 102 GLY A CA 1
ATOM 755 C C . GLY A 1 102 ? -1.638 6.722 15.840 1.00 96.88 102 GLY A C 1
ATOM 756 O O . GLY A 1 102 ? -1.523 6.234 16.961 1.00 96.88 102 GLY A O 1
ATOM 757 N N . ASN A 1 103 ? -2.577 6.332 14.975 1.00 97.62 103 ASN A N 1
ATOM 758 C CA . ASN A 1 103 ? -3.526 5.256 15.234 1.00 97.62 103 ASN A CA 1
ATOM 759 C C . ASN A 1 103 ? -3.185 3.997 14.424 1.00 97.62 103 ASN A C 1
ATOM 761 O O . ASN A 1 103 ? -2.615 4.062 13.328 1.00 97.62 103 ASN A O 1
ATOM 765 N N . THR A 1 104 ? -3.596 2.859 14.976 1.00 98.06 104 THR A N 1
ATOM 766 C CA . THR A 1 104 ? -3.455 1.529 14.383 1.00 98.06 104 THR A CA 1
ATOM 767 C C . THR A 1 104 ? -4.816 1.041 13.899 1.00 98.06 104 THR A C 1
ATOM 769 O O . THR A 1 104 ? -5.829 1.183 14.588 1.00 98.06 104 THR A O 1
ATOM 772 N N . TYR A 1 105 ? -4.825 0.505 12.687 1.00 98.50 105 TYR A N 1
ATOM 773 C CA . TYR A 1 105 ? -5.990 -0.047 12.017 1.00 98.50 105 TYR A CA 1
ATOM 774 C C . TYR A 1 105 ? -5.683 -1.461 11.546 1.00 98.50 105 TYR A C 1
ATOM 776 O O . TYR A 1 105 ? -4.529 -1.804 11.301 1.00 98.50 105 TYR A O 1
ATOM 784 N N . VAL A 1 106 ? -6.728 -2.251 11.334 1.00 98.62 106 VAL A N 1
ATOM 785 C CA . VAL A 1 106 ? -6.645 -3.494 10.575 1.00 98.62 106 VAL A CA 1
ATOM 786 C C . VAL A 1 106 ? -7.299 -3.265 9.220 1.00 98.62 106 VAL A C 1
ATOM 788 O O . VAL A 1 106 ? -8.467 -2.884 9.150 1.00 98.62 106 VAL A O 1
ATOM 791 N N . CYS A 1 107 ? -6.532 -3.481 8.157 1.00 98.19 107 CYS A N 1
ATOM 792 C CA . CYS A 1 107 ? -7.016 -3.562 6.787 1.00 98.19 107 CYS A CA 1
ATOM 793 C C . CYS A 1 107 ? -7.322 -5.027 6.469 1.00 98.19 107 CYS A C 1
ATOM 795 O O . CYS A 1 107 ? -6.482 -5.896 6.701 1.00 98.19 107 CYS A O 1
ATOM 797 N N . HIS A 1 108 ? -8.511 -5.299 5.949 1.00 97.94 108 HIS A N 1
ATOM 798 C CA . HIS A 1 108 ? -8.880 -6.594 5.397 1.00 97.94 108 HIS A CA 1
ATOM 799 C C . HIS A 1 108 ? -8.889 -6.492 3.867 1.00 97.94 108 HIS A C 1
ATOM 801 O O . HIS A 1 108 ? -9.637 -5.697 3.292 1.00 97.94 108 HIS A O 1
ATOM 807 N N . LEU A 1 109 ? -8.029 -7.281 3.221 1.00 96.44 109 LEU A N 1
ATOM 808 C CA . LEU A 1 109 ? -7.975 -7.450 1.772 1.00 96.44 109 LEU A CA 1
ATOM 809 C C . LEU A 1 109 ? -9.037 -8.471 1.371 1.00 96.44 109 LEU A C 1
ATOM 811 O O . LEU A 1 109 ? -8.885 -9.665 1.626 1.00 96.44 109 LEU A O 1
ATOM 815 N N . ILE A 1 110 ? -10.126 -7.984 0.780 1.00 96.06 110 ILE A N 1
ATOM 816 C CA . ILE A 1 110 ? -11.385 -8.732 0.680 1.00 96.06 110 ILE A CA 1
ATOM 817 C C . ILE A 1 110 ? -11.259 -9.941 -0.255 1.00 96.06 110 ILE A C 1
ATOM 819 O O . ILE A 1 110 ? -11.746 -11.022 0.068 1.00 96.06 110 ILE A O 1
ATOM 823 N N . ALA A 1 111 ? -10.637 -9.776 -1.426 1.00 92.12 111 ALA A N 1
ATOM 824 C CA . ALA A 1 111 ? -10.517 -10.857 -2.405 1.00 92.12 111 ALA A CA 1
ATOM 825 C C . ALA A 1 111 ? -9.605 -11.987 -1.915 1.00 92.12 111 ALA A C 1
ATOM 827 O O . ALA A 1 111 ? -9.825 -13.147 -2.266 1.00 92.12 111 ALA A O 1
ATOM 828 N N . GLU A 1 112 ? -8.593 -11.653 -1.117 1.00 90.62 112 GLU A N 1
ATOM 829 C CA . GLU A 1 112 ? -7.617 -12.610 -0.612 1.00 90.62 112 GLU A CA 1
ATOM 830 C C . GLU A 1 112 ? -7.914 -13.140 0.795 1.00 90.62 112 GLU A C 1
ATOM 832 O O . GLU A 1 112 ? -7.240 -14.081 1.211 1.00 90.62 112 GLU A O 1
ATOM 837 N N . ASP A 1 113 ? -8.897 -12.574 1.502 1.00 93.75 113 ASP A N 1
ATOM 838 C CA . ASP A 1 113 ? -9.208 -12.867 2.911 1.00 93.75 113 ASP A CA 1
ATOM 839 C C . ASP A 1 113 ? -7.956 -12.730 3.805 1.00 93.75 113 ASP A C 1
ATOM 841 O O . ASP A 1 113 ? -7.582 -13.625 4.568 1.00 93.75 113 ASP A O 1
ATOM 845 N N . ILE A 1 114 ? -7.239 -11.609 3.632 1.00 94.50 114 ILE A N 1
ATOM 846 C CA . ILE A 1 114 ? -5.987 -11.300 4.341 1.00 94.50 114 ILE A CA 1
ATOM 847 C C . ILE A 1 114 ? -6.191 -10.117 5.282 1.00 94.50 114 ILE A C 1
ATOM 849 O O . ILE A 1 114 ? -6.588 -9.038 4.850 1.00 94.50 114 ILE A O 1
ATOM 853 N N . TYR A 1 115 ? -5.816 -10.282 6.547 1.00 97.06 115 TYR A N 1
ATOM 854 C CA . TYR A 1 115 ? -5.839 -9.219 7.550 1.00 97.06 115 TYR A CA 1
ATOM 855 C C . TYR A 1 115 ? -4.434 -8.675 7.809 1.00 97.06 115 TYR A C 1
ATOM 857 O O . TYR A 1 115 ? -3.500 -9.439 8.065 1.00 97.06 115 TYR A O 1
ATOM 865 N N . VAL A 1 116 ? -4.296 -7.349 7.770 1.00 96.56 116 VAL A N 1
ATOM 866 C CA . VAL A 1 116 ? -3.021 -6.627 7.873 1.00 96.56 116 VAL A CA 1
ATOM 867 C C . VAL A 1 116 ? -3.146 -5.488 8.882 1.00 96.56 116 VAL A C 1
ATOM 869 O O . VAL A 1 116 ? -4.042 -4.653 8.769 1.00 96.56 116 VAL A O 1
ATOM 872 N N . GLU A 1 117 ? -2.240 -5.414 9.857 1.00 98.00 117 GLU A N 1
ATOM 873 C CA . GLU A 1 117 ? -2.154 -4.263 10.755 1.00 98.00 117 GLU A CA 1
ATOM 874 C C . GLU A 1 117 ? -1.480 -3.107 10.028 1.00 98.00 117 GLU A C 1
ATOM 876 O O . GLU A 1 117 ? -0.456 -3.308 9.382 1.00 98.00 117 GLU A O 1
ATOM 881 N N . VAL A 1 118 ? -2.005 -1.894 10.164 1.00 98.25 118 VAL A N 1
ATOM 882 C CA . VAL A 1 118 ? -1.458 -0.675 9.570 1.00 98.25 118 VAL A CA 1
ATOM 883 C C . VAL A 1 118 ? -1.446 0.422 10.625 1.00 98.25 118 VAL A C 1
ATOM 885 O O . VAL A 1 118 ? -2.488 0.843 11.122 1.00 98.25 118 VAL A O 1
ATOM 888 N N . THR A 1 119 ? -0.261 0.927 10.949 1.00 98.19 119 THR A N 1
ATOM 889 C CA . THR A 1 119 ? -0.073 2.087 11.824 1.00 98.19 119 THR A CA 1
ATOM 890 C C . THR A 1 119 ? 0.387 3.279 10.999 1.00 98.19 119 THR A C 1
ATOM 892 O O . THR A 1 119 ? 1.478 3.273 10.426 1.00 98.19 119 THR A O 1
ATOM 895 N N . TRP A 1 120 ? -0.442 4.319 10.944 1.00 97.50 120 TRP A N 1
ATOM 896 C CA . TRP A 1 120 ? -0.171 5.515 10.148 1.00 97.50 120 TRP A CA 1
ATOM 897 C C . TRP A 1 120 ? 0.830 6.421 10.855 1.00 97.50 120 TRP A C 1
ATOM 899 O O . TRP A 1 120 ? 0.605 6.862 11.981 1.00 97.50 120 TRP A O 1
ATOM 909 N N . THR A 1 121 ? 1.928 6.740 10.178 1.00 97.69 121 THR A N 1
ATOM 910 C CA . THR A 1 121 ? 3.028 7.531 10.748 1.00 97.69 121 THR A CA 1
ATOM 911 C C . THR A 1 121 ? 3.106 8.931 10.157 1.00 97.69 121 THR A C 1
A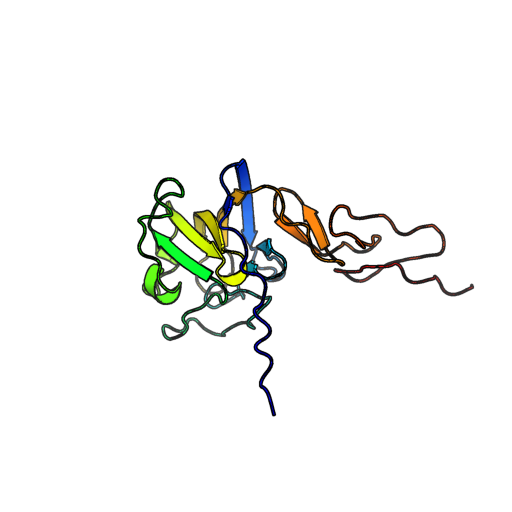TOM 913 O O . THR A 1 121 ? 3.653 9.834 10.787 1.00 97.69 121 THR A O 1
ATOM 916 N N . ASN A 1 122 ? 2.532 9.141 8.971 1.00 95.62 122 ASN A N 1
ATOM 917 C CA . ASN A 1 122 ? 2.487 10.449 8.337 1.00 95.62 122 ASN A CA 1
ATOM 918 C C . ASN A 1 122 ? 1.287 10.580 7.396 1.00 95.62 122 ASN A C 1
ATOM 920 O O . ASN A 1 122 ? 0.962 9.659 6.647 1.00 95.62 122 ASN A O 1
ATOM 924 N N . TRP A 1 123 ? 0.711 11.777 7.362 1.00 92.81 123 TRP A N 1
ATOM 925 C CA . TRP A 1 123 ? -0.211 12.204 6.323 1.00 92.81 123 TRP A CA 1
ATOM 926 C C . TRP A 1 123 ? 0.113 13.645 5.933 1.00 92.81 123 TRP A C 1
ATOM 928 O O . TRP A 1 123 ? -0.010 14.570 6.735 1.00 92.81 123 TRP A O 1
ATOM 938 N N . GLY A 1 124 ? 0.548 13.834 4.692 1.00 89.00 124 GLY A N 1
ATOM 939 C CA . GLY A 1 124 ? 0.954 15.125 4.160 1.00 89.00 124 GLY A CA 1
ATOM 940 C C . GLY A 1 124 ? -0.173 16.150 4.117 1.00 89.00 124 GLY A C 1
ATOM 941 O O . GLY A 1 124 ? -1.339 15.813 3.889 1.00 89.00 124 GLY A O 1
ATOM 942 N N . ALA A 1 125 ? 0.200 17.422 4.281 1.00 79.25 125 ALA A N 1
ATOM 943 C CA . ALA A 1 125 ? -0.690 18.554 4.050 1.00 79.25 125 ALA A CA 1
ATOM 944 C C . ALA A 1 125 ? -1.265 18.540 2.617 1.00 79.25 125 ALA A C 1
ATOM 946 O O . ALA A 1 125 ? -0.741 17.886 1.713 1.00 79.25 125 ALA A O 1
ATOM 947 N N . GLY A 1 126 ? -2.367 19.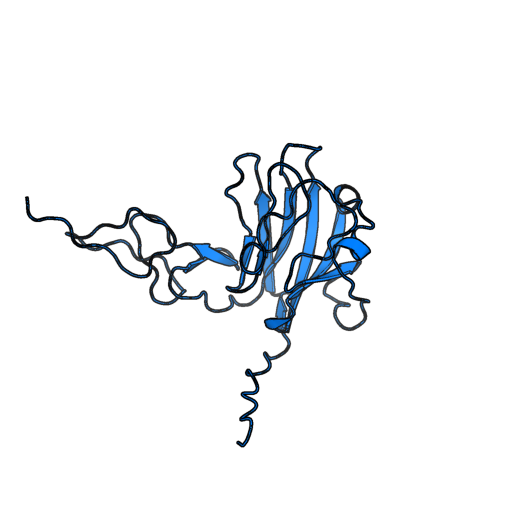263 2.400 1.00 74.12 126 GLY A N 1
ATOM 948 C CA . GLY A 1 126 ? -3.048 19.287 1.103 1.00 74.12 126 GLY A CA 1
ATOM 949 C C . GLY A 1 126 ? -2.099 19.613 -0.058 1.00 74.12 126 GLY A C 1
ATOM 950 O O . GLY A 1 126 ? -1.364 20.594 0.001 1.00 74.12 126 GLY A O 1
ATOM 951 N N . GLY A 1 127 ? -2.131 18.795 -1.115 1.00 76.62 127 GLY A N 1
ATOM 952 C CA . GLY A 1 127 ? -1.358 19.018 -2.342 1.00 76.62 127 GLY A CA 1
ATOM 953 C C . GLY A 1 127 ? 0.004 18.326 -2.419 1.00 76.62 127 GLY A C 1
ATOM 954 O O . GLY A 1 127 ? 0.622 18.386 -3.479 1.00 76.62 127 GLY A O 1
ATOM 955 N N . THR A 1 128 ? 0.478 17.663 -1.356 1.00 85.75 128 THR A N 1
ATOM 956 C CA . THR A 1 128 ? 1.783 16.975 -1.386 1.00 85.75 128 THR A CA 1
ATOM 957 C C . THR A 1 128 ? 1.709 15.513 -1.816 1.00 85.75 128 THR A C 1
ATOM 959 O O . THR A 1 128 ? 2.740 14.941 -2.150 1.00 85.75 128 THR A O 1
ATOM 962 N N . GLY A 1 129 ? 0.540 14.874 -1.720 1.00 86.12 129 GLY A N 1
ATOM 963 C CA . GLY A 1 129 ? 0.367 13.429 -1.923 1.00 86.12 129 GLY A CA 1
ATOM 964 C C . GLY A 1 129 ? 1.042 12.539 -0.876 1.00 86.12 129 GLY A C 1
ATOM 965 O O . GLY A 1 129 ? 0.702 11.367 -0.764 1.00 86.12 129 GLY A O 1
ATOM 966 N N . THR A 1 130 ? 1.908 13.088 -0.021 1.00 91.75 130 THR A N 1
ATOM 967 C CA . THR A 1 130 ? 2.736 12.304 0.900 1.00 91.75 130 THR A CA 1
ATOM 968 C C . THR A 1 130 ? 1.921 11.590 1.973 1.00 91.75 130 THR A C 1
ATOM 970 O O . THR A 1 130 ? 0.969 12.147 2.519 1.00 91.75 130 THR A O 1
ATOM 973 N N . PHE A 1 131 ? 2.293 10.357 2.291 1.00 94.00 131 PHE A N 1
ATOM 974 C CA . PHE A 1 131 ? 1.800 9.604 3.443 1.00 94.00 131 PHE A CA 1
ATOM 975 C C . PHE A 1 131 ? 2.817 8.520 3.800 1.00 94.00 131 PHE A C 1
ATOM 977 O O . PHE A 1 131 ? 3.687 8.188 2.995 1.00 94.00 131 PHE A O 1
ATOM 984 N N . ALA A 1 132 ? 2.735 7.993 5.013 1.00 95.50 132 ALA A N 1
ATOM 985 C CA . ALA A 1 132 ? 3.552 6.866 5.432 1.00 95.50 132 ALA A CA 1
ATOM 986 C C . ALA A 1 132 ? 2.815 6.042 6.483 1.00 95.50 132 ALA A C 1
ATOM 988 O O . ALA A 1 132 ? 2.025 6.572 7.273 1.00 95.50 132 ALA A O 1
ATOM 989 N N . TYR A 1 133 ? 3.112 4.751 6.498 1.00 97.38 133 TYR A N 1
ATOM 990 C CA . TYR A 1 133 ? 2.660 3.831 7.525 1.00 97.38 133 TYR A CA 1
ATOM 991 C C . TYR A 1 133 ? 3.671 2.704 7.705 1.00 97.38 133 TYR A C 1
ATOM 993 O O . TYR A 1 133 ? 4.490 2.420 6.830 1.00 97.38 133 TYR A O 1
ATOM 1001 N N . THR A 1 134 ? 3.592 2.051 8.854 1.00 96.62 134 THR A N 1
ATOM 1002 C CA . THR A 1 134 ? 4.162 0.722 9.057 1.00 96.62 134 THR A CA 1
ATOM 1003 C C . THR A 1 134 ? 3.034 -0.286 9.008 1.00 96.62 134 THR A C 1
ATOM 1005 O O . THR A 1 134 ? 1.985 -0.041 9.604 1.00 96.62 134 THR A O 1
ATOM 1008 N N . ARG A 1 135 ? 3.243 -1.420 8.352 1.00 96.19 135 ARG A N 1
ATOM 1009 C CA . ARG A 1 135 ? 2.281 -2.517 8.362 1.00 96.19 135 ARG A CA 1
ATOM 1010 C C . ARG A 1 135 ? 2.913 -3.828 8.771 1.00 96.19 135 ARG A C 1
ATOM 1012 O O . ARG A 1 135 ? 4.135 -3.973 8.680 1.00 96.19 135 ARG A O 1
ATOM 1019 N N . THR A 1 136 ? 2.095 -4.777 9.199 1.00 94.75 136 THR A N 1
ATOM 1020 C CA . THR A 1 136 ? 2.543 -6.160 9.327 1.00 94.75 136 THR A CA 1
ATOM 1021 C C . THR A 1 136 ? 2.674 -6.825 7.955 1.00 94.75 136 THR A C 1
ATOM 1023 O O . THR A 1 136 ? 2.099 -6.393 6.951 1.00 94.75 136 THR A O 1
ATOM 1026 N N . THR A 1 137 ? 3.486 -7.875 7.897 1.00 89.56 137 THR A N 1
ATOM 1027 C CA . THR A 1 137 ? 3.680 -8.702 6.705 1.00 89.56 137 THR A CA 1
ATOM 1028 C C . THR A 1 137 ? 3.413 -10.168 7.029 1.00 89.56 137 THR A C 1
ATOM 1030 O O . THR A 1 137 ? 3.565 -10.629 8.167 1.00 89.56 137 THR A O 1
ATOM 1033 N N . GLY A 1 138 ? 2.971 -10.906 6.020 1.00 83.94 138 GLY A N 1
ATOM 1034 C CA . GLY A 1 138 ? 2.794 -12.349 6.093 1.00 83.94 138 GLY A CA 1
ATOM 1035 C C . GLY A 1 138 ? 3.936 -13.093 5.425 1.00 83.94 138 GLY A C 1
ATOM 1036 O O . GLY A 1 138 ? 4.904 -12.504 4.937 1.00 83.94 138 GLY A O 1
ATOM 1037 N N . THR A 1 139 ? 3.760 -14.406 5.314 1.00 71.88 139 THR A N 1
ATOM 1038 C CA . THR A 1 139 ? 4.446 -15.145 4.255 1.00 71.88 139 THR A CA 1
ATOM 1039 C C . THR A 1 139 ? 4.052 -14.512 2.925 1.00 71.88 139 THR A C 1
ATOM 1041 O O . THR A 1 139 ? 2.864 -14.309 2.671 1.00 71.88 139 THR A O 1
ATOM 1044 N N . ALA A 1 140 ? 5.049 -14.114 2.127 1.00 60.38 140 ALA A N 1
ATOM 1045 C CA . ALA A 1 140 ? 4.804 -13.422 0.871 1.00 60.38 140 ALA A CA 1
ATOM 1046 C C . ALA A 1 140 ? 3.805 -14.234 0.040 1.00 60.38 140 ALA A C 1
ATOM 1048 O O . ALA A 1 140 ? 4.062 -15.394 -0.296 1.00 60.38 140 ALA A O 1
ATOM 1049 N N . VAL A 1 141 ? 2.655 -13.629 -0.269 1.00 65.62 141 VAL A N 1
ATOM 1050 C CA . VAL A 1 141 ? 1.798 -14.141 -1.337 1.00 65.62 141 VAL A CA 1
ATOM 1051 C C . VAL A 1 141 ? 2.695 -14.207 -2.572 1.00 65.62 141 VAL A C 1
ATOM 1053 O O . VAL A 1 141 ? 3.355 -13.204 -2.855 1.00 65.62 141 VAL A O 1
ATOM 1056 N N . PRO A 1 142 ? 2.785 -15.354 -3.276 1.00 69.94 142 PRO A N 1
ATOM 1057 C CA . PRO A 1 142 ? 3.605 -15.448 -4.475 1.00 69.94 142 PRO A CA 1
ATOM 1058 C C . PRO A 1 142 ? 3.252 -14.286 -5.397 1.00 69.94 142 PRO A C 1
ATOM 1060 O O . PRO A 1 142 ? 2.086 -14.142 -5.783 1.00 69.94 142 PRO A O 1
ATOM 1063 N N . CYS A 1 143 ? 4.220 -13.421 -5.699 1.00 78.56 143 CYS A N 1
ATOM 1064 C CA . CYS A 1 143 ? 3.933 -12.307 -6.583 1.00 78.56 143 CYS A CA 1
ATOM 1065 C C . CYS A 1 143 ? 3.562 -12.859 -7.966 1.00 78.56 143 CYS A C 1
ATOM 1067 O O . CYS A 1 143 ? 3.980 -13.944 -8.368 1.00 78.56 143 CYS A O 1
ATOM 1069 N N . GLY A 1 144 ? 2.710 -12.144 -8.696 1.00 80.69 144 GLY A N 1
ATOM 1070 C CA . GLY A 1 144 ? 2.402 -12.534 -10.068 1.00 80.69 144 GLY A CA 1
ATOM 1071 C C . GLY A 1 144 ? 3.632 -12.376 -10.976 1.00 80.69 144 GLY A C 1
ATOM 1072 O O . GLY A 1 144 ? 4.551 -11.623 -10.639 1.00 80.69 144 GLY A O 1
ATOM 1073 N N . PRO A 1 145 ? 3.649 -13.020 -12.157 1.00 86.94 145 PRO A N 1
ATOM 1074 C CA . PRO A 1 145 ? 4.625 -12.709 -13.195 1.00 86.94 145 PRO A CA 1
ATOM 1075 C C . PRO A 1 145 ? 4.697 -11.196 -13.453 1.00 86.94 145 PRO A C 1
ATOM 1077 O O . PRO A 1 145 ? 3.674 -10.515 -13.494 1.00 86.94 145 PRO A O 1
ATOM 1080 N N . GLY A 1 146 ? 5.910 -10.679 -13.625 1.00 87.44 146 GLY A N 1
ATOM 1081 C CA . GLY A 1 146 ? 6.194 -9.252 -13.780 1.00 87.44 146 GLY A CA 1
ATOM 1082 C C . GLY A 1 146 ? 6.523 -8.563 -12.457 1.00 87.44 146 GLY A C 1
ATOM 1083 O O . GLY A 1 146 ? 6.973 -7.421 -12.465 1.00 87.44 146 GLY A O 1
ATOM 1084 N N . PHE A 1 147 ? 6.385 -9.261 -11.332 1.00 88.56 147 PHE A N 1
ATOM 1085 C CA . PHE A 1 147 ? 6.709 -8.767 -9.999 1.00 88.56 147 PHE A CA 1
ATOM 1086 C C . PHE A 1 147 ? 7.690 -9.709 -9.302 1.00 88.56 147 PHE A C 1
ATOM 1088 O O . PHE A 1 147 ? 7.891 -10.839 -9.739 1.00 88.56 147 PHE A O 1
ATOM 1095 N N . TYR A 1 148 ? 8.322 -9.247 -8.231 1.00 86.31 148 TYR A N 1
ATOM 1096 C CA . TYR A 1 148 ? 9.177 -10.068 -7.378 1.00 86.31 148 TYR A CA 1
ATOM 1097 C C . TYR A 1 148 ? 8.938 -9.746 -5.905 1.00 86.31 148 TYR A C 1
ATOM 1099 O O . TYR A 1 148 ? 8.465 -8.654 -5.574 1.00 86.31 148 TYR A O 1
ATOM 1107 N N . GLU A 1 149 ? 9.262 -10.696 -5.032 1.00 84.12 149 GLU A N 1
ATOM 1108 C CA . GLU A 1 149 ? 9.165 -10.508 -3.589 1.00 84.12 149 GLU A CA 1
ATOM 1109 C C . GLU A 1 149 ? 10.214 -9.493 -3.126 1.00 84.12 149 GLU A C 1
ATOM 1111 O O . GLU A 1 149 ? 11.402 -9.598 -3.443 1.00 84.12 149 GLU A O 1
ATOM 1116 N N . ASN A 1 150 ? 9.762 -8.475 -2.399 1.00 76.75 150 ASN A N 1
ATOM 1117 C CA . ASN A 1 150 ? 10.623 -7.456 -1.830 1.00 76.75 150 ASN A CA 1
ATOM 1118 C C . ASN A 1 150 ? 10.107 -7.038 -0.453 1.00 76.75 150 ASN A C 1
ATOM 1120 O O . ASN A 1 150 ? 9.130 -6.298 -0.334 1.00 76.75 150 ASN A O 1
ATOM 1124 N N . THR A 1 151 ? 10.818 -7.470 0.588 1.00 70.88 151 THR A N 1
ATOM 1125 C CA . THR A 1 151 ? 10.616 -7.018 1.972 1.00 70.88 151 THR A CA 1
ATOM 1126 C C . THR A 1 151 ? 9.179 -7.267 2.475 1.00 70.88 151 THR A C 1
ATOM 1128 O O . THR A 1 151 ? 8.619 -6.464 3.213 1.00 70.88 151 THR A O 1
ATOM 1131 N N . GLY A 1 152 ? 8.550 -8.389 2.105 1.00 68.12 152 GLY A N 1
ATOM 1132 C CA . GLY A 1 152 ? 7.184 -8.722 2.543 1.00 68.12 152 GLY A CA 1
ATOM 1133 C C . GLY A 1 152 ? 6.068 -8.012 1.761 1.00 68.12 152 GLY A C 1
ATOM 1134 O O . GLY A 1 152 ? 4.951 -7.846 2.265 1.00 68.12 152 GLY A O 1
ATOM 1135 N N . GLY A 1 153 ? 6.376 -7.585 0.538 1.00 74.38 153 GLY A N 1
ATOM 1136 C CA . GLY A 1 153 ? 5.430 -7.126 -0.474 1.00 74.38 153 GLY A CA 1
ATOM 1137 C C . GLY A 1 153 ? 5.891 -7.530 -1.873 1.00 74.38 153 GLY A C 1
ATOM 1138 O O . GLY A 1 153 ? 6.920 -8.189 -2.040 1.00 74.38 153 GLY A O 1
ATOM 1139 N N . CYS A 1 154 ? 5.135 -7.118 -2.882 1.00 82.88 154 CYS A N 1
ATOM 1140 C CA . CYS A 1 154 ? 5.493 -7.325 -4.275 1.00 82.88 154 CYS A CA 1
ATOM 1141 C C . CYS A 1 154 ? 6.015 -6.024 -4.877 1.00 82.88 154 CYS A C 1
ATOM 1143 O O . CYS A 1 154 ? 5.477 -4.952 -4.644 1.00 82.88 154 CYS A O 1
ATOM 1145 N N . SER A 1 155 ? 7.092 -6.096 -5.648 1.00 83.50 155 SER A N 1
ATOM 1146 C CA . SER A 1 155 ? 7.624 -4.946 -6.382 1.00 83.50 155 SER A CA 1
ATOM 1147 C C . SER A 1 155 ? 7.607 -5.231 -7.879 1.00 83.50 155 SER A C 1
ATOM 1149 O O . SER A 1 155 ? 7.894 -6.366 -8.272 1.00 83.50 155 SER A O 1
ATOM 1151 N N . PRO A 1 156 ? 7.276 -4.247 -8.737 1.00 86.00 156 PRO A N 1
ATOM 1152 C CA . PRO A 1 156 ? 7.362 -4.431 -10.180 1.00 86.00 156 PRO A CA 1
ATOM 1153 C C . PRO A 1 156 ? 8.805 -4.732 -10.571 1.00 86.00 156 PRO A C 1
ATOM 1155 O O . PRO A 1 156 ? 9.746 -4.157 -10.020 1.00 86.00 156 PRO A O 1
ATOM 1158 N N . CYS A 1 157 ? 8.987 -5.632 -11.534 1.00 91.25 157 CYS A N 1
ATOM 1159 C CA . CYS A 1 157 ? 10.319 -6.015 -11.979 1.00 91.25 157 CYS A CA 1
ATOM 1160 C C . CYS A 1 157 ? 11.092 -4.789 -12.491 1.00 91.25 157 CYS A C 1
ATOM 1162 O O . CYS A 1 157 ? 10.561 -4.086 -13.355 1.00 91.25 157 CYS A O 1
ATOM 1164 N N . PRO A 1 158 ? 12.304 -4.500 -11.993 1.00 93.25 158 PRO A N 1
ATOM 1165 C CA . PRO A 1 158 ? 13.033 -3.299 -12.379 1.00 93.25 158 PRO A CA 1
ATOM 1166 C C . PRO A 1 158 ? 13.651 -3.426 -13.783 1.00 93.25 158 PRO A C 1
ATOM 1168 O O . PRO A 1 158 ? 14.014 -4.536 -14.193 1.00 93.25 158 PRO A O 1
ATOM 1171 N N . PRO A 1 159 ? 13.857 -2.303 -14.502 1.00 94.56 159 PRO A N 1
ATOM 1172 C CA . PRO A 1 159 ? 14.637 -2.280 -15.733 1.00 94.56 159 PRO A CA 1
ATOM 1173 C C . PRO A 1 159 ? 16.002 -2.958 -15.562 1.00 94.56 159 PRO A C 1
ATOM 1175 O O . PRO A 1 159 ? 16.645 -2.876 -14.514 1.00 94.56 159 PRO A O 1
ATOM 1178 N N . GLY A 1 160 ? 16.441 -3.648 -16.609 1.00 95.38 160 GLY A N 1
ATOM 1179 C CA . GLY A 1 160 ? 17.616 -4.517 -16.612 1.00 95.38 160 GLY A CA 1
ATOM 1180 C C . GLY A 1 160 ? 17.356 -5.935 -16.093 1.00 95.38 160 GLY A C 1
ATOM 1181 O O . GLY A 1 160 ? 18.264 -6.763 -16.166 1.00 95.38 160 GLY A O 1
ATOM 1182 N N . SER A 1 161 ? 16.146 -6.233 -15.604 1.00 97.06 161 SER A N 1
ATOM 1183 C CA . SER A 1 161 ? 15.754 -7.550 -15.087 1.00 97.06 161 SER A CA 1
ATOM 1184 C C . SER A 1 161 ? 14.419 -8.048 -15.657 1.00 97.06 161 SER A C 1
ATOM 1186 O O . SER A 1 161 ? 13.673 -7.301 -16.288 1.00 97.06 161 SER A O 1
ATOM 1188 N N . TYR A 1 162 ? 14.119 -9.328 -15.430 1.00 95.69 162 TYR A N 1
ATOM 1189 C CA . TYR A 1 162 ? 12.831 -9.964 -15.697 1.00 95.69 162 TYR A CA 1
ATOM 1190 C C . TYR A 1 162 ? 12.406 -10.853 -14.519 1.00 95.69 162 TYR A C 1
ATOM 1192 O O . TYR A 1 162 ? 13.248 -11.390 -13.800 1.00 95.69 162 TYR A O 1
ATOM 1200 N N . CYS A 1 163 ? 11.096 -10.991 -14.314 1.00 94.69 163 CYS A N 1
ATOM 1201 C CA . CYS A 1 163 ? 10.522 -11.659 -13.148 1.00 94.69 163 CYS A CA 1
ATOM 1202 C C . CYS A 1 163 ? 9.416 -12.628 -13.602 1.00 94.69 163 CYS A C 1
ATOM 1204 O O . CYS A 1 163 ? 8.245 -12.247 -13.655 1.00 94.69 163 CYS A O 1
ATOM 1206 N N . PRO A 1 164 ? 9.758 -13.860 -14.018 1.00 91.62 164 PRO A N 1
ATOM 1207 C CA . PRO A 1 164 ? 8.789 -14.784 -14.606 1.00 91.62 164 PRO A CA 1
ATOM 1208 C C . PRO A 1 164 ? 7.910 -15.486 -13.560 1.00 91.62 164 PRO A C 1
ATOM 1210 O O . PRO A 1 164 ? 6.813 -15.925 -13.895 1.00 91.62 164 PRO A O 1
ATOM 1213 N N . ASP A 1 165 ? 8.392 -15.608 -12.321 1.00 86.19 165 ASP A N 1
ATOM 1214 C CA . ASP A 1 165 ? 7.826 -16.477 -11.284 1.00 86.19 165 ASP A CA 1
ATOM 1215 C C . ASP A 1 165 ? 7.349 -15.746 -10.024 1.00 86.19 165 ASP A C 1
ATOM 1217 O O . ASP A 1 165 ? 6.829 -16.396 -9.120 1.00 86.19 165 ASP A O 1
ATOM 1221 N N . GLY A 1 166 ? 7.512 -14.423 -9.944 1.00 84.75 166 GLY A N 1
ATOM 1222 C CA . GLY A 1 166 ? 7.081 -13.683 -8.762 1.00 84.75 166 GLY A CA 1
ATOM 1223 C C . GLY A 1 166 ? 8.059 -13.681 -7.596 1.00 84.75 166 GLY A C 1
ATOM 1224 O O . GLY A 1 166 ? 7.753 -13.101 -6.559 1.00 84.75 166 GLY A O 1
ATOM 1225 N N . ILE A 1 167 ? 9.204 -14.357 -7.704 1.00 83.44 167 ILE A N 1
ATOM 1226 C CA . ILE A 1 167 ? 10.066 -14.590 -6.540 1.00 83.44 167 ILE A CA 1
ATOM 1227 C C . ILE A 1 167 ? 11.253 -13.642 -6.552 1.00 83.44 167 ILE A C 1
ATOM 1229 O O . ILE A 1 167 ? 11.519 -12.966 -5.564 1.00 83.44 167 ILE A O 1
ATOM 1233 N N . THR A 1 168 ? 11.992 -13.572 -7.656 1.00 88.94 168 THR A N 1
ATOM 1234 C CA . THR A 1 168 ? 13.243 -12.807 -7.715 1.00 88.94 168 THR A CA 1
ATOM 1235 C C . THR A 1 168 ? 13.383 -12.073 -9.040 1.00 88.94 168 THR A C 1
ATOM 1237 O O . THR A 1 168 ? 13.032 -12.593 -10.097 1.00 88.94 168 THR A O 1
ATOM 1240 N N . ALA A 1 169 ? 13.945 -10.864 -8.986 1.00 93.19 169 ALA A N 1
ATOM 1241 C CA . ALA A 1 169 ? 14.368 -10.135 -10.173 1.00 93.19 169 ALA A CA 1
ATOM 1242 C C . ALA A 1 169 ? 15.639 -10.761 -10.764 1.00 93.19 169 ALA A C 1
ATOM 1244 O O . ALA A 1 169 ? 16.711 -10.722 -10.156 1.00 93.19 169 ALA A O 1
ATOM 1245 N N . LEU A 1 170 ? 15.516 -11.354 -11.953 1.00 95.38 170 LEU A N 1
ATOM 1246 C CA . LEU A 1 170 ? 16.621 -11.995 -12.664 1.00 95.38 170 LEU A CA 1
ATOM 1247 C C . LEU A 1 170 ? 17.231 -11.013 -13.673 1.00 95.38 170 LEU A C 1
ATOM 1249 O O . LEU A 1 170 ? 16.491 -10.486 -14.502 1.00 95.38 170 LEU A O 1
ATOM 1253 N N . PRO A 1 171 ? 18.555 -10.776 -13.673 1.00 97.31 171 PRO A N 1
ATOM 1254 C CA . PRO A 1 171 ? 19.173 -9.865 -14.632 1.00 97.31 171 PRO A CA 1
ATOM 1255 C C . PRO A 1 171 ? 19.026 -10.387 -16.065 1.00 97.31 171 PRO A C 1
ATOM 1257 O O . PRO A 1 171 ? 19.085 -11.596 -16.314 1.00 97.31 171 PRO A O 1
ATOM 1260 N N . CYS A 1 172 ? 18.880 -9.473 -17.025 1.00 96.88 172 CYS A N 1
ATOM 1261 C CA . CYS A 1 172 ? 18.850 -9.850 -18.432 1.00 96.88 172 CYS A CA 1
ATOM 1262 C C . CYS A 1 172 ? 20.178 -10.496 -18.866 1.00 96.88 172 CYS A C 1
ATOM 1264 O O . CYS A 1 172 ? 21.250 -9.966 -18.558 1.00 96.88 172 CYS A O 1
ATOM 1266 N N . PRO A 1 173 ? 20.138 -11.638 -19.580 1.00 96.06 173 PRO A N 1
ATOM 1267 C CA . PRO A 1 173 ? 21.346 -12.280 -20.082 1.00 96.06 173 PRO A CA 1
ATOM 1268 C C . PRO A 1 173 ? 22.006 -11.434 -21.180 1.00 96.06 173 PRO A C 1
ATOM 1270 O O . PRO A 1 173 ? 21.368 -10.587 -21.806 1.00 96.06 173 PRO A O 1
ATOM 1273 N N . ALA A 1 174 ? 23.290 -11.687 -21.444 1.00 94.19 174 ALA A N 1
ATOM 1274 C CA . ALA A 1 174 ? 24.030 -10.974 -22.483 1.00 94.19 174 ALA A CA 1
ATOM 1275 C C . ALA A 1 174 ? 23.351 -11.114 -23.858 1.00 94.19 174 ALA A C 1
ATOM 1277 O O . ALA A 1 174 ? 22.918 -12.204 -24.231 1.00 94.19 174 ALA A O 1
ATOM 1278 N N . GLY A 1 175 ? 23.277 -10.009 -24.604 1.00 93.50 175 GLY A N 1
ATOM 1279 C CA . GLY A 1 175 ? 22.540 -9.935 -25.873 1.00 93.50 175 GLY A CA 1
ATOM 1280 C C . GLY A 1 175 ? 21.055 -9.595 -25.718 1.00 93.50 175 GLY A C 1
ATOM 1281 O O . GLY A 1 175 ? 20.374 -9.437 -26.724 1.00 93.50 175 GLY A O 1
ATOM 1282 N N . ARG A 1 176 ? 20.565 -9.429 -24.483 1.00 96.50 176 ARG A N 1
ATOM 1283 C CA . ARG A 1 176 ? 19.198 -8.998 -24.183 1.00 96.50 176 ARG A CA 1
ATOM 1284 C C . ARG A 1 176 ? 19.177 -7.801 -23.244 1.00 96.50 176 ARG A C 1
ATOM 1286 O O . ARG A 1 176 ? 20.109 -7.588 -22.471 1.00 96.50 176 ARG A O 1
ATOM 1293 N N . TYR A 1 177 ? 18.082 -7.053 -23.272 1.00 95.94 177 TYR A N 1
ATOM 1294 C CA . TYR A 1 177 ? 17.850 -5.913 -22.394 1.00 95.94 177 TYR A CA 1
ATOM 1295 C C . TYR A 1 177 ? 16.392 -5.841 -21.935 1.00 95.94 177 TYR A C 1
ATOM 1297 O O . TYR A 1 177 ? 15.514 -6.526 -22.460 1.00 95.94 177 TYR A O 1
ATOM 1305 N N . GLN A 1 178 ? 16.141 -5.013 -20.927 1.00 96.62 178 GLN A N 1
ATOM 1306 C CA . GLN A 1 178 ? 14.797 -4.641 -20.520 1.00 96.62 178 GLN A CA 1
ATOM 1307 C C . GLN A 1 178 ? 14.815 -3.199 -20.021 1.00 96.62 178 GLN A C 1
ATOM 1309 O O . GLN A 1 178 ? 15.568 -2.874 -19.109 1.00 96.62 178 GLN A O 1
ATOM 1314 N N . ASP A 1 179 ? 14.034 -2.330 -20.642 1.00 95.12 179 ASP A N 1
ATOM 1315 C CA . ASP A 1 179 ? 13.971 -0.897 -20.353 1.00 95.12 179 ASP A CA 1
ATOM 1316 C C . ASP A 1 179 ? 12.681 -0.495 -19.623 1.00 95.12 179 ASP A C 1
AT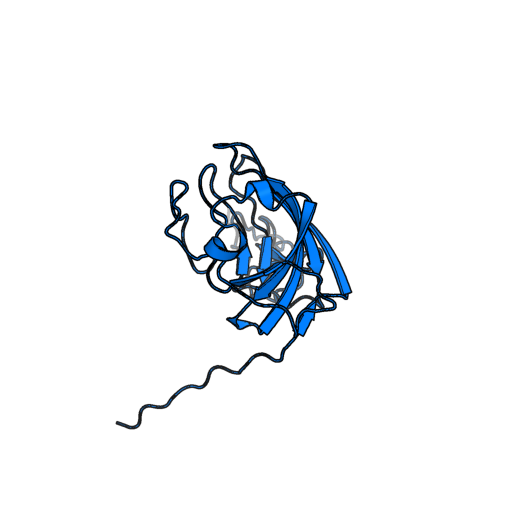OM 1318 O O . ASP A 1 179 ? 12.592 0.614 -19.097 1.00 95.12 179 ASP A O 1
ATOM 1322 N N . GLN A 1 180 ? 11.707 -1.402 -19.546 1.00 92.31 180 GLN A N 1
ATOM 1323 C CA . GLN A 1 180 ? 10.426 -1.192 -18.885 1.00 92.31 180 GLN A CA 1
ATOM 1324 C C . GLN A 1 180 ? 10.354 -1.902 -17.530 1.00 92.31 180 GLN A C 1
ATOM 1326 O O . GLN A 1 180 ? 10.991 -2.931 -17.296 1.00 92.31 180 GLN A O 1
ATOM 1331 N N . TRP A 1 181 ? 9.523 -1.362 -16.640 1.00 90.69 181 TRP A N 1
ATOM 1332 C CA . TRP A 1 181 ? 9.163 -2.013 -15.382 1.00 90.69 181 TRP A CA 1
ATOM 1333 C C . TRP A 1 181 ? 8.139 -3.132 -15.612 1.00 90.69 181 TRP A C 1
ATOM 1335 O O . TRP A 1 181 ? 7.400 -3.124 -16.601 1.00 90.69 181 TRP A O 1
ATOM 1345 N N . GLY A 1 182 ? 8.057 -4.078 -14.677 1.00 90.94 182 GLY A N 1
ATOM 1346 C CA . GLY A 1 182 ? 6.960 -5.049 -14.627 1.00 90.94 182 GLY A CA 1
ATOM 1347 C C . GLY A 1 182 ? 7.088 -6.220 -15.607 1.00 90.94 182 GLY A C 1
ATOM 1348 O O . GLY A 1 182 ? 6.088 -6.807 -16.010 1.00 90.94 182 GLY A O 1
ATOM 1349 N N . GLN A 1 183 ? 8.300 -6.526 -16.067 1.00 95.50 183 GLN A N 1
ATOM 1350 C CA . GLN A 1 183 ? 8.504 -7.384 -17.234 1.00 95.50 183 GLN A CA 1
ATOM 1351 C C . GLN A 1 183 ? 8.774 -8.838 -16.851 1.00 95.50 183 GLN A C 1
ATOM 1353 O O . GLN A 1 183 ? 9.532 -9.139 -15.930 1.00 95.50 183 GLN A O 1
ATOM 1358 N N . VAL A 1 184 ? 8.167 -9.759 -17.602 1.00 95.88 184 VAL A N 1
ATOM 1359 C CA . VAL A 1 184 ? 8.314 -11.217 -17.420 1.00 95.88 184 VAL A CA 1
ATOM 1360 C C . VAL A 1 184 ? 9.443 -11.816 -18.255 1.00 95.88 184 VAL A C 1
ATOM 1362 O O . VAL A 1 184 ? 9.801 -12.976 -18.073 1.00 95.88 184 VAL A O 1
ATOM 1365 N N . SER A 1 185 ? 10.004 -11.042 -19.184 1.00 96.56 185 SER A N 1
ATOM 1366 C CA . SER A 1 185 ? 11.065 -11.480 -20.091 1.00 96.56 185 SER A CA 1
ATOM 1367 C C . SER A 1 185 ? 11.888 -10.301 -20.608 1.00 96.56 185 SER A C 1
ATOM 1369 O O . SER A 1 185 ? 11.385 -9.181 -20.691 1.00 96.56 185 SER A O 1
ATOM 1371 N N . CYS A 1 186 ? 13.129 -10.564 -21.020 1.00 97.12 186 CYS A N 1
ATOM 1372 C CA . CYS A 1 186 ? 13.986 -9.575 -21.680 1.00 97.12 186 CYS A CA 1
ATOM 1373 C C . CYS A 1 186 ? 13.819 -9.589 -23.205 1.00 97.12 186 CYS A C 1
ATOM 1375 O O . CYS A 1 186 ? 13.636 -10.652 -23.811 1.00 97.12 186 CYS A O 1
ATOM 1377 N N . VAL A 1 187 ? 13.953 -8.406 -23.801 1.00 96.81 187 VAL A N 1
ATOM 1378 C CA . VAL A 1 187 ? 13.938 -8.136 -25.243 1.00 96.81 187 VAL A CA 1
ATOM 1379 C C . VAL A 1 187 ? 15.317 -8.442 -25.838 1.00 96.81 187 VAL A C 1
ATOM 1381 O O . VAL A 1 187 ? 16.336 -8.205 -25.193 1.00 96.81 187 VAL A O 1
ATOM 1384 N N . GLU A 1 188 ? 15.362 -9.004 -27.046 1.00 95.88 188 GLU A N 1
ATOM 1385 C CA . GLU A 1 188 ? 16.617 -9.215 -27.786 1.00 95.88 188 GLU A CA 1
ATOM 1386 C C . GLU A 1 188 ? 17.199 -7.879 -28.257 1.00 95.88 188 GLU A C 1
ATOM 1388 O O . GLU A 1 188 ? 16.461 -6.999 -28.697 1.00 95.88 188 GLU A O 1
ATOM 1393 N N . CYS A 1 189 ? 18.519 -7.728 -28.187 1.00 91.94 189 CYS A N 1
ATOM 1394 C CA . CYS A 1 189 ? 19.188 -6.588 -28.804 1.00 91.94 189 CYS A CA 1
ATOM 1395 C C . CYS A 1 189 ? 19.156 -6.715 -30.335 1.00 91.94 189 CYS A C 1
ATOM 1397 O O . CYS A 1 189 ? 19.357 -7.806 -30.876 1.00 91.94 189 CYS A O 1
ATOM 1399 N N . ASP A 1 190 ? 18.981 -5.592 -31.036 1.00 89.88 190 ASP A N 1
ATOM 1400 C CA . ASP A 1 190 ? 19.149 -5.552 -32.489 1.00 89.88 190 ASP A CA 1
ATOM 1401 C C . ASP A 1 190 ? 20.581 -5.954 -32.878 1.00 89.88 190 ASP A C 1
ATOM 1403 O O . ASP A 1 190 ? 21.557 -5.599 -32.207 1.00 89.88 190 ASP A O 1
ATOM 1407 N N . ALA A 1 191 ? 20.713 -6.694 -33.981 1.00 78.94 191 ALA A N 1
ATOM 1408 C CA . ALA A 1 191 ? 22.020 -6.988 -34.555 1.00 78.94 191 ALA A CA 1
ATOM 1409 C C . ALA A 1 191 ? 22.645 -5.685 -35.083 1.00 78.94 191 ALA A C 1
ATOM 1411 O O . ALA A 1 191 ? 22.036 -4.996 -35.904 1.00 78.94 191 ALA A O 1
ATOM 1412 N N . GLY A 1 192 ? 23.834 -5.353 -34.572 1.00 63.69 192 GLY A N 1
ATOM 1413 C CA . GLY A 1 192 ? 24.619 -4.185 -34.987 1.00 63.69 192 GLY A CA 1
ATOM 1414 C C . GLY A 1 192 ? 25.295 -4.334 -36.343 1.00 63.69 192 GLY A C 1
ATOM 1415 O O . GLY A 1 192 ? 25.499 -5.485 -36.793 1.00 63.69 192 GLY A O 1
#

Secondary structure (DSSP, 8-state):
-------PPPPPPEEE-SEEEEEEE-TTS---EEEETTEEEE--SSS--EETTT-----S--TT--PSTTEEEEES-GGGTTTS--B-HHHHHTT-GGGGTT-EEEEEETTTTEEEEEEEEEEPPTTS--EEEEEEE-SPPPPPTTEEEETTEEEEPPTTEE-SSSS--EEPPTTEE--SSS-SSPEEPPP-

Sequence (192 aa):
MLLLIIMAPAHAQTIWDSGSLSFSHTSSGMEEDMMTPLTSLTRGNVGPLYNSVCEGFPGAPSCVWDGPCNTEWALGSISDWNTLTYVTWLAVTNCGPPGLVGNTYVCHLIAEDIYVEVTWTNWGAGGTGTFAYTRTTGTAVPCGPGFYENTGGCSPCPPGSYCPDGITALPCPAGRYQDQWGQVSCVECDAG